Protein AF-A0A8J9YAM0-F1 (afdb_monomer_lite)

InterPro domains:
  IPR006612 THAP-type zinc finger [PF05485] (5-80)
  IPR006612 THAP-type zinc finger [PS50950] (1-81)
  IPR006612 THAP-type zinc finger [SM00980] (3-87)
  IPR048367 Transposable element P transposase-like, RNase H, C-terminal domain [PF21789] (121-153)

Foldseek 3Di:
DQADALQRDPPSVPPFDWAFADQCVVCVPSNVQQVVLLAPPQPVPDSVCSRVRHTHTLQQWDPVQADPVRDGDPPTDRHPPRPDFPALVVVVVVVVVVVVVLVCCCCCVPVVDPDDDCVVVDCVVVVVVVVQLQPPPPRVVDDDPVSSVVSVVVVVVCVQVDDPDVDDPDPDPVDDDPDHPCRVVDDDPPPPPPPPPDPPPDPCVVRRPDPPPVQPPLQVLQLVLQVVVVVCCVPPVPPPPVCLVVQFDPDPPDVSVVNVVSNDTVSHDPTTHGDPVSSVVSVVVVVVVVVVVVVVVVVVVVVVVVVPPPDDD

Sequence (313 aa):
MPHRCAFGCKNTNSGVVMHMFPNPKRFPEHFHAWVNLLGGKFERLSDHEIYLRKRICDIHFTDAHRNRYKRLNALAMPTLYLPETIAPSITNLIKTLEGIESLWKLLSRKYGIDAMLTKNFNQDPIENFFGNIRSYGVRNIAPNTVSFEGAFKALMINNYSEPHSSGANCEEDHNECLQSLDFFLKDKNIITLDIPDTNDTIHFNSEICFDQSNEINAGQTNYVCRWVLKRCLKFIIKGCQHCKQTLFENDISNDNNSYIYAKEYMNKKWLCYPNKEVESYFKEIQDMTTSFFFKCTQNRFEEKYCFVSGHAM

pLDDT: mean 75.83, std 16.49, range [33.53, 94.0]

Structure (mmCIF, N/CA/C/O backbone):
data_AF-A0A8J9YAM0-F1
#
_entry.id   AF-A0A8J9YAM0-F1
#
loop_
_atom_site.group_PDB
_atom_site.id
_atom_site.type_symbol
_atom_site.label_atom_id
_atom_site.label_alt_id
_atom_site.label_comp_id
_atom_site.label_asym_id
_atom_site.label_entity_id
_atom_site.label_seq_id
_atom_site.pdbx_PDB_ins_code
_atom_site.Cartn_x
_atom_site.Cartn_y
_atom_site.Cartn_z
_atom_site.occupancy
_atom_site.B_iso_or_equiv
_atom_site.auth_seq_id
_atom_site.auth_comp_id
_atom_site.auth_asym_id
_atom_site.auth_atom_id
_atom_site.pdbx_PDB_model_num
ATOM 1 N N . MET A 1 1 ? 31.096 -16.939 -22.035 1.00 50.12 1 MET A N 1
ATOM 2 C CA . MET A 1 1 ? 30.058 -17.622 -21.227 1.00 50.12 1 MET A CA 1
ATOM 3 C C . MET A 1 1 ? 28.741 -17.593 -21.990 1.00 50.12 1 MET A C 1
ATOM 5 O O . MET A 1 1 ? 28.469 -16.562 -22.598 1.00 50.12 1 MET A O 1
ATOM 9 N N . PRO A 1 2 ? 27.944 -18.674 -21.996 1.00 64.75 2 PRO A N 1
ATOM 10 C CA . PRO A 1 2 ? 26.630 -18.668 -22.634 1.00 64.75 2 PRO A CA 1
ATOM 11 C C . PRO A 1 2 ? 25.727 -17.614 -21.981 1.00 64.75 2 PRO A C 1
ATOM 13 O O . PRO A 1 2 ? 25.692 -17.477 -20.756 1.00 64.75 2 PRO A O 1
ATOM 16 N N . HIS A 1 3 ? 25.024 -16.835 -22.803 1.00 73.19 3 HIS A N 1
ATOM 17 C CA . HIS A 1 3 ? 24.075 -15.845 -22.304 1.00 73.19 3 HIS A CA 1
ATOM 18 C C . HIS A 1 3 ? 22.881 -16.553 -21.652 1.00 73.19 3 HIS A C 1
ATOM 20 O O . HIS A 1 3 ? 22.281 -17.440 -22.253 1.00 73.19 3 HIS A O 1
ATOM 26 N N . ARG A 1 4 ? 22.508 -16.136 -20.438 1.00 85.38 4 ARG A N 1
ATOM 27 C CA . ARG A 1 4 ? 21.276 -16.583 -19.770 1.00 85.38 4 ARG A CA 1
ATOM 28 C C . ARG A 1 4 ? 20.096 -15.711 -20.194 1.00 85.38 4 ARG A C 1
ATOM 30 O O . ARG A 1 4 ? 20.276 -14.524 -20.473 1.00 85.38 4 ARG A O 1
ATOM 37 N N . CYS A 1 5 ? 18.897 -16.293 -20.226 1.00 89.62 5 CYS A N 1
ATOM 38 C CA . CYS A 1 5 ? 17.683 -15.540 -20.534 1.00 89.62 5 CYS A CA 1
ATOM 39 C C . CYS A 1 5 ? 17.416 -14.514 -19.433 1.00 89.62 5 CYS A C 1
ATOM 41 O O . CYS A 1 5 ? 17.480 -14.834 -18.246 1.00 89.62 5 CYS A O 1
ATOM 43 N N . ALA A 1 6 ? 17.088 -13.289 -19.833 1.00 89.06 6 ALA A N 1
ATOM 44 C CA . ALA A 1 6 ? 16.789 -12.183 -18.939 1.00 89.06 6 ALA A CA 1
ATOM 45 C C . ALA A 1 6 ? 15.566 -12.460 -18.042 1.00 89.06 6 ALA A C 1
ATOM 47 O O . ALA A 1 6 ? 15.507 -11.942 -16.928 1.00 89.06 6 ALA A O 1
ATOM 48 N N . PHE A 1 7 ? 14.643 -13.330 -18.473 1.00 85.69 7 PHE A N 1
ATOM 49 C CA . PHE A 1 7 ? 13.521 -13.799 -17.654 1.00 85.69 7 PHE A CA 1
ATOM 50 C C . PHE A 1 7 ? 13.900 -14.878 -16.623 1.00 85.69 7 PHE A C 1
ATOM 52 O O . PHE A 1 7 ? 13.097 -15.172 -15.743 1.00 85.69 7 PHE A O 1
ATOM 59 N N . GLY A 1 8 ? 15.124 -15.421 -16.658 1.00 84.44 8 GLY A N 1
ATOM 60 C CA . GLY A 1 8 ? 15.613 -16.383 -15.662 1.00 84.44 8 GLY A CA 1
ATOM 61 C C . GLY A 1 8 ? 15.252 -17.847 -15.937 1.00 84.44 8 GLY A C 1
ATOM 62 O O . GLY A 1 8 ? 15.202 -18.648 -15.008 1.00 84.44 8 GLY A O 1
ATOM 63 N N . CYS A 1 9 ? 15.005 -18.222 -17.195 1.00 85.69 9 CYS A N 1
ATOM 64 C CA . CYS A 1 9 ? 14.677 -19.600 -17.572 1.00 85.69 9 CYS A CA 1
ATOM 65 C C . CYS A 1 9 ? 15.778 -20.592 -17.160 1.00 85.69 9 CYS A C 1
ATOM 67 O O . CYS A 1 9 ? 16.948 -20.409 -17.500 1.00 85.69 9 CYS A O 1
ATOM 69 N N . LYS A 1 10 ? 15.387 -21.680 -16.482 1.00 73.38 10 LYS A N 1
ATOM 70 C CA . LYS A 1 10 ? 16.305 -22.685 -15.913 1.00 73.38 10 LYS A CA 1
ATOM 71 C C . LYS A 1 10 ? 17.097 -23.486 -16.969 1.00 73.38 10 LYS A C 1
ATOM 73 O O . LYS A 1 10 ? 18.184 -23.961 -16.665 1.00 73.38 10 LYS A O 1
ATOM 78 N N . ASN A 1 11 ? 16.614 -23.566 -18.216 1.00 61.44 11 ASN A N 1
ATOM 79 C CA . ASN A 1 11 ? 17.128 -24.484 -19.250 1.00 61.44 11 ASN A CA 1
ATOM 80 C C . ASN A 1 11 ? 17.858 -23.819 -20.439 1.00 61.44 11 ASN A C 1
ATOM 82 O O . ASN A 1 11 ? 17.889 -24.379 -21.534 1.00 61.44 11 ASN A O 1
ATOM 86 N N . THR A 1 12 ? 18.486 -22.649 -20.284 1.00 58.31 12 THR A N 1
ATOM 87 C CA . THR A 1 12 ? 19.131 -21.958 -21.430 1.00 58.31 12 THR A CA 1
ATOM 88 C C . THR A 1 12 ? 20.416 -22.604 -21.965 1.00 58.31 12 THR A C 1
ATOM 90 O O . THR A 1 12 ? 20.973 -22.109 -22.937 1.00 58.31 12 THR A O 1
ATOM 93 N N . ASN A 1 13 ? 20.882 -23.716 -21.389 1.00 55.47 13 ASN A N 1
ATOM 94 C CA . ASN A 1 13 ? 22.025 -24.474 -21.920 1.00 55.47 13 ASN A CA 1
ATOM 95 C C . ASN A 1 13 ? 21.653 -25.408 -23.095 1.00 55.47 13 ASN A C 1
ATOM 97 O O . ASN A 1 13 ? 22.517 -26.098 -23.623 1.00 55.47 13 ASN A O 1
ATOM 101 N N . SER A 1 14 ? 20.385 -25.434 -23.518 1.00 58.47 14 SER A N 1
ATOM 102 C CA . SER A 1 14 ? 19.840 -26.400 -24.483 1.00 58.47 14 SER A CA 1
ATOM 103 C C . SER A 1 14 ? 19.706 -25.852 -25.915 1.00 58.47 14 SER A C 1
ATOM 105 O O . SER A 1 14 ? 18.627 -25.886 -26.483 1.00 58.47 14 SER A O 1
ATOM 107 N N . GLY A 1 15 ? 20.756 -25.289 -26.526 1.00 72.75 15 GLY A N 1
ATOM 108 C CA . GLY A 1 15 ? 20.739 -24.921 -27.963 1.00 72.75 15 GLY A CA 1
ATOM 109 C C . GLY A 1 15 ? 19.638 -23.937 -28.421 1.00 72.75 15 GLY A C 1
ATOM 110 O O . GLY A 1 15 ? 19.460 -23.723 -29.621 1.00 72.75 15 GLY A O 1
ATOM 111 N N . VAL A 1 16 ? 18.891 -23.338 -27.487 1.00 83.94 16 VAL A N 1
ATOM 112 C CA . VAL A 1 16 ? 17.801 -22.399 -27.763 1.00 83.94 16 VAL A CA 1
ATOM 113 C C . VAL A 1 16 ? 18.391 -21.088 -28.274 1.00 83.94 16 VAL A C 1
ATOM 115 O O . VAL A 1 16 ? 19.344 -20.558 -27.701 1.00 83.94 16 VAL A O 1
ATOM 118 N N . VAL A 1 17 ? 17.814 -20.549 -29.351 1.00 89.38 17 VAL A N 1
ATOM 119 C CA . VAL A 1 17 ? 18.249 -19.273 -29.929 1.00 89.38 17 VAL A CA 1
ATOM 120 C C . VAL A 1 17 ? 18.030 -18.149 -28.914 1.00 89.38 17 VAL A C 1
ATOM 122 O O . VAL A 1 17 ? 16.981 -18.053 -28.276 1.00 89.38 17 VAL A O 1
ATOM 125 N N . MET A 1 18 ? 19.045 -17.301 -28.762 1.00 91.25 18 MET A N 1
ATOM 126 C CA . MET A 1 18 ? 19.046 -16.178 -27.830 1.00 91.25 18 MET A CA 1
ATOM 127 C C . MET A 1 18 ? 18.993 -14.867 -28.606 1.00 91.25 18 MET A C 1
ATOM 129 O O . MET A 1 18 ? 19.912 -14.546 -29.359 1.00 91.25 18 MET A O 1
ATOM 133 N N . HIS A 1 19 ? 17.943 -14.087 -28.381 1.00 92.88 19 HIS A N 1
ATOM 134 C CA . HIS A 1 19 ? 17.709 -12.820 -29.061 1.00 92.88 19 HIS A CA 1
ATOM 135 C C . HIS A 1 19 ? 18.295 -11.650 -28.290 1.00 92.88 19 HIS A C 1
ATOM 137 O O . HIS A 1 19 ? 18.205 -11.576 -27.061 1.00 92.88 19 HIS A O 1
ATOM 143 N N . MET A 1 20 ? 18.912 -10.733 -29.029 1.00 93.25 20 MET A N 1
ATOM 144 C CA . MET A 1 20 ? 19.356 -9.444 -28.512 1.00 93.25 20 MET A CA 1
ATOM 145 C C . MET A 1 20 ? 18.159 -8.511 -28.341 1.00 93.25 20 MET A C 1
ATOM 147 O O . MET A 1 20 ? 17.170 -8.621 -29.062 1.00 93.25 20 MET A O 1
ATOM 151 N N . PHE A 1 21 ? 18.266 -7.588 -27.391 1.00 93.88 21 PHE A N 1
ATOM 152 C CA . PHE A 1 21 ? 17.292 -6.514 -27.250 1.00 93.88 21 PHE A CA 1
ATOM 153 C C . PHE A 1 21 ? 17.298 -5.613 -28.496 1.00 93.88 21 PHE A C 1
ATOM 155 O O . PHE A 1 21 ? 18.342 -5.490 -29.148 1.00 93.88 21 PHE A O 1
ATOM 162 N N . PRO A 1 22 ? 16.173 -4.950 -28.820 1.00 93.81 22 PRO A N 1
ATOM 163 C CA . PRO A 1 22 ? 16.148 -3.908 -29.839 1.00 93.81 22 PRO A CA 1
ATOM 164 C C . PRO A 1 22 ? 17.217 -2.848 -29.558 1.00 93.81 22 PRO A C 1
ATOM 166 O O . PRO A 1 22 ? 17.532 -2.561 -28.407 1.00 93.81 22 PRO A O 1
ATOM 169 N N . ASN A 1 23 ? 17.801 -2.261 -30.600 1.00 92.56 23 ASN A N 1
ATOM 170 C CA . ASN A 1 23 ? 18.819 -1.235 -30.397 1.00 92.56 23 ASN A CA 1
ATOM 171 C C . ASN A 1 23 ? 18.189 0.009 -29.734 1.00 92.56 23 ASN A C 1
ATOM 173 O O . ASN A 1 23 ? 17.300 0.603 -30.348 1.00 92.56 23 ASN A O 1
ATOM 177 N N . PRO A 1 24 ? 18.660 0.449 -28.552 1.00 92.56 24 PRO A N 1
ATOM 178 C CA . PRO A 1 24 ? 18.011 1.520 -27.793 1.00 92.56 24 PRO A CA 1
ATOM 179 C C . PRO A 1 24 ? 18.076 2.886 -28.487 1.00 92.56 24 PRO A C 1
ATO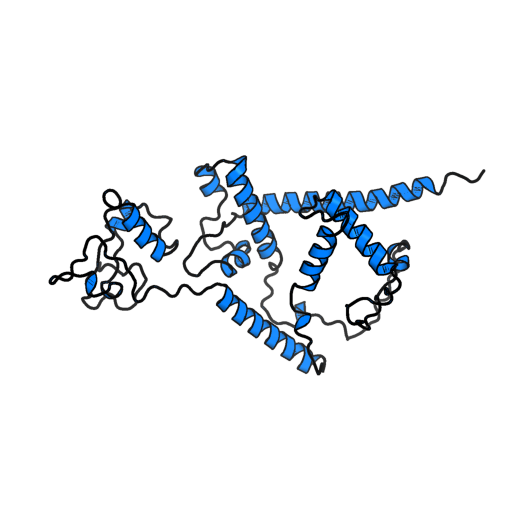M 181 O O . PRO A 1 24 ? 17.197 3.712 -28.282 1.00 92.56 24 PRO A O 1
ATOM 184 N N . LYS A 1 25 ? 19.069 3.128 -29.358 1.00 93.25 25 LYS A N 1
ATOM 185 C CA . LYS A 1 25 ? 19.168 4.380 -30.131 1.00 93.25 25 LYS A CA 1
ATOM 186 C C . LYS A 1 25 ? 18.242 4.398 -31.346 1.00 93.25 25 LYS A C 1
ATOM 188 O O . LYS A 1 25 ? 17.800 5.463 -31.757 1.00 93.25 25 LYS A O 1
ATOM 193 N N . ARG A 1 26 ? 17.984 3.232 -31.950 1.00 91.75 26 ARG A N 1
ATOM 194 C CA . ARG A 1 26 ? 17.195 3.112 -33.190 1.00 91.75 26 ARG A CA 1
ATOM 195 C C . ARG A 1 26 ? 15.719 2.807 -32.931 1.00 91.75 26 ARG A C 1
ATOM 197 O O . ARG A 1 26 ? 14.873 3.251 -33.695 1.00 91.75 26 ARG A O 1
ATOM 204 N N . PHE A 1 27 ? 15.425 2.046 -31.880 1.00 91.19 27 PHE A N 1
ATOM 205 C CA . PHE A 1 27 ? 14.081 1.602 -31.507 1.00 91.19 27 PHE A CA 1
ATOM 206 C C . PHE A 1 27 ? 13.856 1.781 -29.994 1.00 91.19 27 PHE A C 1
ATOM 208 O O . PHE A 1 27 ? 13.667 0.787 -29.284 1.00 91.19 27 PHE A O 1
ATOM 215 N N . PRO A 1 28 ? 13.907 3.024 -29.478 1.00 90.38 28 PRO A N 1
ATOM 216 C CA . PRO A 1 28 ? 13.848 3.289 -28.042 1.00 90.38 28 PRO A CA 1
ATOM 217 C C . PRO A 1 28 ? 12.554 2.767 -27.417 1.00 90.38 28 PRO A C 1
ATOM 219 O O . PRO A 1 28 ? 12.606 2.083 -26.402 1.00 90.38 28 PRO A O 1
ATOM 222 N N . GLU A 1 29 ? 11.397 3.010 -28.030 1.00 88.69 29 GLU A N 1
ATOM 223 C CA . GLU A 1 29 ? 10.103 2.586 -27.477 1.00 88.69 29 GLU A CA 1
ATOM 224 C C . GLU A 1 29 ? 10.007 1.063 -27.331 1.00 88.69 29 GLU A C 1
ATOM 226 O O . GLU A 1 29 ? 9.653 0.546 -26.273 1.00 88.69 29 GLU A O 1
ATOM 231 N N . HIS A 1 30 ? 10.407 0.331 -28.372 1.00 90.06 30 HIS A N 1
ATOM 232 C CA . HIS A 1 30 ? 10.368 -1.129 -28.385 1.00 90.06 30 HIS A CA 1
ATOM 233 C C . HIS A 1 30 ? 11.384 -1.738 -27.408 1.00 90.06 30 HIS A C 1
ATOM 235 O O . HIS A 1 30 ? 11.089 -2.714 -26.718 1.00 90.06 30 HIS A O 1
ATOM 241 N N . PHE A 1 31 ? 12.566 -1.124 -27.291 1.00 92.62 31 PHE A N 1
ATOM 242 C CA . PHE A 1 31 ? 13.552 -1.483 -26.276 1.00 92.62 31 PHE A CA 1
ATOM 243 C C . PHE A 1 31 ? 12.979 -1.327 -24.859 1.00 92.62 31 PHE A C 1
ATOM 245 O O . PHE A 1 31 ? 13.011 -2.280 -24.078 1.00 92.62 31 PHE A O 1
ATOM 252 N N . HIS A 1 32 ? 12.391 -0.170 -24.544 1.00 88.19 32 HIS A N 1
ATOM 253 C CA . HIS A 1 32 ? 11.789 0.080 -23.233 1.00 88.19 32 HIS A CA 1
ATOM 254 C C . HIS A 1 32 ? 10.607 -0.854 -22.960 1.00 88.19 32 HIS A C 1
ATOM 256 O O . HIS A 1 32 ? 10.462 -1.334 -21.838 1.00 88.19 32 HIS A O 1
ATOM 262 N N . ALA A 1 33 ? 9.804 -1.191 -23.973 1.00 86.44 33 ALA A N 1
ATOM 263 C CA . ALA A 1 33 ? 8.732 -2.173 -23.836 1.00 86.44 33 ALA A CA 1
ATOM 264 C C . ALA A 1 33 ? 9.270 -3.548 -23.400 1.00 86.44 33 ALA A C 1
ATOM 266 O O . ALA A 1 33 ? 8.747 -4.139 -22.455 1.00 86.44 33 ALA A O 1
ATOM 267 N N . TRP A 1 34 ? 10.361 -4.027 -24.008 1.00 90.81 34 TRP A N 1
ATOM 268 C CA . TRP A 1 34 ? 11.018 -5.274 -23.593 1.00 90.81 34 TRP A CA 1
ATOM 269 C C . TRP A 1 34 ? 11.590 -5.189 -22.174 1.00 90.81 34 TRP A C 1
ATOM 271 O O . TRP A 1 34 ? 11.451 -6.131 -21.393 1.00 90.81 34 TRP A O 1
ATOM 281 N N . VAL A 1 35 ? 12.221 -4.068 -21.816 1.00 87.94 35 VAL A N 1
ATOM 282 C CA . VAL A 1 35 ? 12.764 -3.848 -20.464 1.00 87.94 35 VAL A CA 1
ATOM 283 C C . VAL A 1 35 ? 11.646 -3.825 -19.416 1.00 87.94 35 VAL A C 1
ATOM 285 O O . VAL A 1 35 ? 11.780 -4.439 -18.356 1.00 87.94 35 VAL A O 1
ATOM 288 N N . ASN A 1 36 ? 10.506 -3.210 -19.726 1.00 83.31 36 ASN A N 1
ATOM 289 C CA . ASN A 1 36 ? 9.351 -3.132 -18.830 1.00 83.31 36 ASN A CA 1
ATOM 290 C C . ASN A 1 36 ? 8.761 -4.511 -18.500 1.00 83.31 36 ASN A C 1
ATOM 292 O O . ASN A 1 36 ? 8.285 -4.718 -17.377 1.00 83.31 36 ASN A O 1
ATOM 296 N N . LEU A 1 37 ? 8.833 -5.476 -19.425 1.00 83.00 37 LEU A N 1
ATOM 297 C CA . LEU A 1 37 ? 8.421 -6.864 -19.172 1.00 83.00 37 LEU A CA 1
ATOM 298 C C . LEU A 1 37 ? 9.288 -7.545 -18.103 1.00 83.00 37 LEU A C 1
ATOM 300 O O . LEU A 1 37 ? 8.804 -8.410 -17.379 1.00 83.00 37 LEU A O 1
ATOM 304 N N . LEU A 1 38 ? 10.549 -7.135 -17.966 1.00 78.25 38 LEU A N 1
ATOM 305 C CA . LEU A 1 38 ? 11.500 -7.699 -16.999 1.00 78.25 38 LEU A CA 1
ATOM 306 C C . LEU A 1 38 ? 11.376 -7.070 -15.613 1.00 78.25 38 LEU A C 1
ATOM 308 O O . LEU A 1 38 ? 11.859 -7.653 -14.646 1.00 78.25 38 LEU A O 1
ATOM 312 N N . GLY A 1 39 ? 10.734 -5.902 -15.547 1.00 68.69 39 GLY A N 1
ATOM 313 C CA . GLY A 1 39 ? 10.172 -5.331 -14.337 1.00 68.69 39 GLY A CA 1
ATOM 314 C C . GLY A 1 39 ? 1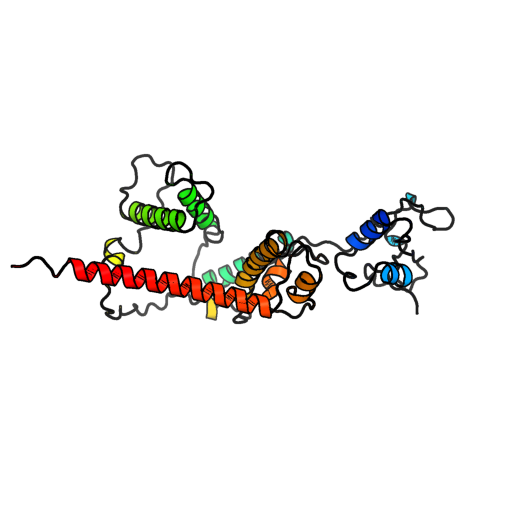1.195 -5.007 -13.240 1.00 68.69 39 GLY A C 1
ATOM 315 O O . GLY A 1 39 ? 11.460 -5.773 -12.318 1.00 68.69 39 GLY A O 1
ATOM 316 N N . GLY A 1 40 ? 11.820 -3.837 -13.364 1.00 66.62 40 GLY A N 1
ATOM 317 C CA . GLY A 1 40 ? 12.768 -3.299 -12.380 1.00 66.62 40 GLY A CA 1
ATOM 318 C C . GLY A 1 40 ? 14.117 -4.034 -12.274 1.00 66.62 40 GLY A C 1
ATOM 319 O O . GLY A 1 40 ? 15.078 -3.468 -11.758 1.00 66.62 40 GLY A O 1
ATOM 320 N N . LYS A 1 41 ? 14.250 -5.262 -12.808 1.00 68.75 41 LYS A N 1
ATOM 321 C CA . LYS A 1 41 ? 15.459 -6.112 -12.695 1.00 68.75 41 LYS A CA 1
ATOM 322 C C . LYS A 1 41 ? 16.759 -5.477 -13.201 1.00 68.75 41 LYS A C 1
ATOM 324 O O . LYS A 1 41 ? 17.835 -5.931 -12.817 1.00 68.75 41 LYS A O 1
ATOM 329 N N . PHE A 1 42 ? 16.682 -4.471 -14.072 1.00 76.44 42 PHE A N 1
ATOM 330 C CA . PHE A 1 42 ? 17.849 -3.857 -14.713 1.00 76.44 42 PHE A CA 1
ATOM 331 C C . PHE A 1 42 ? 17.922 -2.334 -14.556 1.00 76.44 42 PHE A C 1
ATOM 333 O O . PHE A 1 42 ? 18.669 -1.708 -15.291 1.00 76.44 42 PHE A O 1
ATOM 340 N N . GLU A 1 43 ? 17.221 -1.738 -13.587 1.00 67.50 43 GLU A N 1
ATOM 341 C CA . GLU A 1 43 ? 17.230 -0.275 -13.356 1.00 67.50 43 GLU A CA 1
ATOM 342 C C . GLU A 1 43 ? 18.622 0.322 -13.114 1.00 67.50 43 GLU A C 1
ATOM 344 O O . GLU A 1 43 ? 18.850 1.492 -13.398 1.00 67.50 43 GLU A O 1
ATOM 349 N N . ARG A 1 44 ? 19.558 -0.477 -12.588 1.00 73.06 44 ARG A N 1
ATOM 350 C CA . ARG A 1 44 ? 20.940 -0.047 -12.329 1.00 73.06 44 ARG A CA 1
ATOM 351 C C . ARG A 1 44 ? 21.848 -0.120 -13.560 1.00 73.06 44 ARG A C 1
ATOM 353 O O . ARG A 1 44 ? 23.003 0.277 -13.473 1.00 73.06 44 ARG A O 1
ATOM 360 N N . LEU A 1 45 ? 21.369 -0.686 -14.669 1.00 82.06 45 LEU A N 1
ATOM 361 C CA . LEU A 1 45 ? 22.127 -0.810 -15.910 1.00 82.06 45 LEU A CA 1
ATOM 362 C C . LEU A 1 45 ? 21.673 0.265 -16.891 1.00 82.06 45 LEU A C 1
ATOM 364 O O . LEU A 1 45 ? 20.479 0.500 -17.055 1.00 82.06 45 LEU A O 1
ATOM 368 N N . SER A 1 46 ? 22.624 0.863 -17.597 1.00 89.19 46 SER A N 1
ATOM 369 C CA . SER A 1 46 ? 22.310 1.735 -18.727 1.00 89.19 46 SER A CA 1
ATOM 370 C C . SER A 1 46 ? 21.675 0.946 -19.879 1.00 89.19 46 SER A C 1
ATOM 372 O O . SER A 1 46 ? 21.955 -0.243 -20.073 1.00 89.19 46 SER A O 1
ATOM 374 N N . ASP A 1 47 ? 20.885 1.623 -20.715 1.00 91.44 47 ASP A N 1
ATOM 375 C CA . ASP A 1 47 ? 20.275 1.033 -21.916 1.00 91.44 47 ASP A CA 1
ATOM 376 C C . ASP A 1 47 ? 21.302 0.304 -22.793 1.00 91.44 47 ASP A C 1
ATOM 378 O O . ASP A 1 47 ? 21.054 -0.782 -23.325 1.00 91.44 47 ASP A O 1
ATOM 382 N N . HIS A 1 48 ? 22.498 0.886 -22.901 1.00 91.25 48 HIS A N 1
ATOM 383 C CA . HIS A 1 48 ? 23.605 0.322 -23.658 1.00 91.25 48 HIS A CA 1
ATOM 384 C C . HIS A 1 48 ? 24.124 -0.988 -23.043 1.00 91.25 48 HIS A C 1
ATOM 386 O O . HIS A 1 48 ? 24.393 -1.954 -23.761 1.00 91.25 48 HIS A O 1
ATOM 392 N N . GLU A 1 49 ? 24.238 -1.064 -21.717 1.00 90.25 49 GLU A N 1
ATOM 393 C CA . GLU A 1 49 ? 24.649 -2.289 -21.026 1.00 90.25 49 GLU A CA 1
ATOM 394 C C . GLU A 1 49 ? 23.607 -3.399 -21.142 1.00 90.25 49 GLU A C 1
ATOM 396 O O . GLU A 1 49 ? 23.969 -4.564 -21.342 1.00 90.25 49 GLU A O 1
ATOM 401 N N . ILE A 1 50 ? 22.321 -3.051 -21.052 1.00 90.25 50 ILE A N 1
ATOM 402 C CA . ILE A 1 50 ? 21.219 -3.998 -21.242 1.00 90.25 50 ILE A CA 1
ATOM 403 C C . ILE A 1 50 ? 21.276 -4.568 -22.662 1.00 90.25 50 ILE A C 1
ATOM 405 O O . ILE A 1 50 ? 21.325 -5.790 -22.825 1.00 90.25 50 ILE A O 1
ATOM 409 N N . TYR A 1 51 ? 21.360 -3.699 -23.673 1.00 93.12 51 TYR A N 1
ATOM 410 C CA . TYR A 1 51 ? 21.466 -4.087 -25.080 1.00 93.12 51 TYR A CA 1
ATOM 411 C C . TYR A 1 51 ? 22.643 -5.041 -25.341 1.00 93.12 51 TYR A C 1
ATOM 413 O O . TYR A 1 51 ? 22.476 -6.108 -25.941 1.00 93.12 51 TYR A O 1
ATOM 421 N N . LEU A 1 52 ? 23.834 -4.716 -24.827 1.00 90.12 52 LEU A N 1
ATOM 422 C CA . LEU A 1 52 ? 25.027 -5.528 -25.063 1.00 90.12 52 LEU A CA 1
ATOM 423 C C . LEU A 1 52 ? 25.001 -6.870 -24.330 1.00 90.12 52 LEU A C 1
ATOM 425 O O . LEU A 1 52 ? 25.382 -7.892 -24.913 1.00 90.12 52 LEU A O 1
ATOM 429 N N . ARG A 1 53 ? 24.565 -6.892 -23.066 1.00 88.94 53 ARG A N 1
ATOM 430 C CA . ARG A 1 53 ? 24.815 -8.028 -22.160 1.00 88.94 53 ARG A CA 1
ATOM 431 C C . ARG A 1 53 ? 23.613 -8.952 -21.983 1.00 88.94 53 ARG A C 1
ATOM 433 O O . ARG A 1 53 ? 23.810 -10.128 -21.666 1.00 88.94 53 ARG A O 1
ATOM 440 N N . LYS A 1 54 ? 22.383 -8.458 -22.156 1.00 91.50 54 LYS A N 1
ATOM 441 C CA . LYS A 1 54 ? 21.153 -9.215 -21.874 1.00 91.50 54 LYS A CA 1
ATOM 442 C C . LYS A 1 54 ? 20.577 -9.842 -23.139 1.00 91.50 54 LYS A C 1
ATOM 444 O O . LYS A 1 54 ? 20.717 -9.314 -24.241 1.00 91.50 54 LYS A O 1
ATOM 449 N N . ARG A 1 55 ? 19.951 -11.007 -22.983 1.00 92.56 55 ARG A N 1
ATOM 450 C CA . ARG A 1 55 ? 19.326 -11.770 -24.070 1.00 92.56 55 ARG A CA 1
ATOM 451 C C . ARG A 1 55 ? 18.008 -12.376 -23.604 1.00 92.56 55 ARG A C 1
ATOM 453 O O . ARG A 1 55 ? 17.879 -12.683 -22.422 1.00 92.56 55 ARG A O 1
ATOM 460 N N . ILE A 1 56 ? 17.070 -12.597 -24.516 1.00 91.94 56 ILE A N 1
ATOM 461 C CA . ILE A 1 56 ? 15.811 -13.317 -24.260 1.00 91.94 56 ILE A CA 1
ATOM 462 C C . ILE A 1 56 ? 15.803 -14.585 -25.117 1.00 91.94 56 ILE A C 1
ATOM 464 O O . ILE A 1 56 ? 16.149 -14.522 -26.294 1.00 91.94 56 ILE A O 1
ATOM 468 N N . CYS A 1 57 ? 15.460 -15.740 -24.545 1.00 91.94 57 CYS A N 1
ATOM 469 C CA . CYS A 1 57 ? 15.371 -16.976 -25.323 1.00 91.94 57 CYS A CA 1
ATOM 470 C C . CYS A 1 57 ? 14.131 -17.001 -26.229 1.00 91.94 57 CYS A C 1
ATOM 472 O O . CYS A 1 57 ? 13.097 -16.408 -25.926 1.00 91.94 57 CYS A O 1
ATOM 474 N N . ASP A 1 58 ? 14.247 -17.727 -27.338 1.00 91.00 58 ASP A N 1
ATOM 475 C CA . ASP A 1 58 ? 13.239 -17.809 -28.402 1.00 91.00 58 ASP A CA 1
ATOM 476 C C . ASP A 1 58 ? 11.848 -18.265 -27.936 1.00 91.00 58 ASP A C 1
ATOM 478 O O . ASP A 1 58 ? 10.843 -17.861 -28.511 1.00 91.00 58 ASP A O 1
ATOM 482 N N . ILE A 1 59 ? 11.777 -19.051 -26.857 1.00 90.62 59 ILE A N 1
ATOM 483 C CA . ILE A 1 59 ? 10.518 -19.598 -26.325 1.00 90.62 59 ILE A CA 1
ATOM 484 C C . ILE A 1 59 ? 9.499 -18.515 -25.949 1.00 90.62 59 ILE A C 1
ATOM 486 O O . ILE A 1 59 ? 8.311 -18.803 -25.881 1.00 90.62 59 ILE A O 1
ATOM 490 N N . HIS A 1 60 ? 9.948 -17.281 -25.700 1.00 92.00 60 HIS A N 1
ATOM 491 C CA . HIS A 1 60 ? 9.066 -16.181 -25.316 1.00 92.00 60 HIS A CA 1
ATOM 492 C C . HIS A 1 60 ? 8.357 -15.516 -26.503 1.00 92.00 60 HIS A C 1
ATOM 494 O O . HIS A 1 60 ? 7.545 -14.614 -26.295 1.00 92.00 60 HIS A O 1
ATOM 500 N N . PHE A 1 61 ? 8.637 -15.933 -27.740 1.00 93.44 61 PHE A N 1
ATOM 501 C CA . PHE A 1 61 ? 8.082 -15.339 -28.953 1.00 93.44 61 PHE A CA 1
ATOM 502 C C . PHE A 1 61 ? 7.185 -16.327 -29.699 1.00 93.44 61 PHE A C 1
ATOM 504 O O . PHE A 1 61 ? 7.486 -17.514 -29.821 1.00 93.44 61 PHE A O 1
ATOM 511 N N . THR A 1 62 ? 6.091 -15.825 -30.265 1.00 91.25 62 THR A N 1
ATOM 512 C CA . THR A 1 62 ? 5.218 -16.613 -31.141 1.00 91.25 62 THR A CA 1
ATOM 513 C C . THR A 1 62 ? 5.930 -16.967 -32.453 1.00 91.25 62 THR A C 1
ATOM 515 O O . THR A 1 62 ? 6.942 -16.361 -32.821 1.00 91.25 62 THR A O 1
ATOM 518 N N . ASP A 1 63 ? 5.426 -17.962 -33.183 1.00 90.25 63 ASP A N 1
ATOM 519 C CA . ASP A 1 63 ? 5.974 -18.311 -34.504 1.00 90.25 63 ASP A CA 1
ATOM 520 C C . ASP A 1 63 ? 5.807 -17.166 -35.514 1.00 90.25 63 ASP A C 1
ATOM 522 O O . ASP A 1 63 ? 6.697 -16.929 -36.326 1.00 90.25 63 ASP A O 1
ATOM 526 N N . ALA A 1 64 ? 4.735 -16.373 -35.396 1.00 91.69 64 ALA A N 1
ATOM 527 C CA . ALA A 1 64 ? 4.487 -15.203 -36.244 1.00 91.69 64 ALA A CA 1
ATOM 528 C C . ALA A 1 64 ? 5.566 -14.109 -36.117 1.00 91.69 64 ALA A C 1
ATOM 530 O O . ALA A 1 64 ? 5.784 -13.323 -37.040 1.00 91.69 64 ALA A O 1
ATOM 531 N N . HIS A 1 65 ? 6.272 -14.051 -34.983 1.00 92.06 65 HIS A N 1
ATOM 532 C CA . HIS A 1 65 ? 7.370 -13.106 -34.776 1.00 92.06 65 HIS A CA 1
ATOM 533 C C . HIS A 1 65 ? 8.664 -13.510 -35.490 1.00 92.06 65 HIS A C 1
ATOM 535 O O . HIS A 1 65 ? 9.597 -12.706 -35.560 1.00 92.06 65 HIS A O 1
ATOM 541 N N . ARG A 1 66 ? 8.743 -14.737 -36.014 1.00 90.06 66 ARG A N 1
ATOM 542 C CA . ARG A 1 66 ? 9.967 -15.333 -36.547 1.00 90.06 66 ARG A CA 1
ATOM 543 C C . ARG A 1 66 ? 9.907 -15.473 -38.059 1.00 90.06 66 ARG A C 1
ATOM 545 O O . ARG A 1 66 ? 8.874 -15.761 -38.651 1.00 90.06 66 ARG A O 1
ATOM 552 N N . ASN A 1 67 ? 11.062 -15.316 -38.691 1.00 88.31 67 ASN A N 1
ATOM 553 C CA . ASN A 1 67 ? 11.251 -15.744 -40.071 1.00 88.31 67 ASN A CA 1
ATOM 554 C C . ASN A 1 67 ? 11.777 -17.189 -40.144 1.00 88.31 67 ASN A C 1
ATOM 556 O O . ASN A 1 67 ? 12.131 -17.796 -39.131 1.00 88.31 67 ASN A O 1
ATOM 560 N N . ARG A 1 68 ? 11.920 -17.718 -41.368 1.00 88.12 68 ARG A N 1
ATOM 561 C CA . ARG A 1 68 ? 12.434 -19.078 -41.634 1.00 88.12 68 ARG A CA 1
ATOM 562 C C . ARG A 1 68 ? 13.809 -19.392 -41.020 1.00 88.12 68 ARG A C 1
ATOM 564 O O . ARG A 1 68 ? 14.167 -20.553 -40.886 1.00 88.12 68 ARG A O 1
ATOM 571 N N . TYR A 1 69 ? 14.581 -18.368 -40.658 1.00 88.06 69 TYR A N 1
ATOM 572 C CA . TYR A 1 69 ? 15.906 -18.485 -40.045 1.00 88.06 69 TYR A CA 1
ATOM 573 C C . TYR A 1 69 ? 15.890 -18.244 -38.533 1.00 88.06 69 TYR A C 1
ATOM 575 O O . TYR A 1 69 ? 16.940 -17.979 -37.947 1.00 88.06 69 TYR A O 1
ATOM 583 N N . LYS A 1 70 ? 14.709 -18.283 -37.902 1.00 85.06 70 LYS A N 1
ATOM 584 C CA . LYS A 1 70 ? 14.508 -17.988 -36.477 1.00 85.06 70 LYS A CA 1
ATOM 585 C C . LYS A 1 70 ? 15.003 -16.594 -36.072 1.00 85.06 70 LYS A C 1
ATOM 587 O O . LYS A 1 70 ? 15.346 -16.388 -34.917 1.00 85.06 70 LYS A O 1
ATOM 592 N N . ARG A 1 71 ? 15.064 -15.626 -36.995 1.00 90.94 71 ARG A N 1
ATOM 593 C CA . ARG A 1 71 ? 15.305 -14.215 -36.650 1.00 90.94 71 ARG A CA 1
ATOM 594 C C . ARG A 1 71 ? 13.974 -13.529 -36.386 1.00 90.94 71 ARG A C 1
ATOM 596 O O . ARG A 1 71 ? 13.007 -13.772 -37.109 1.00 90.94 71 ARG A O 1
ATOM 603 N N . LEU A 1 72 ? 13.957 -12.659 -35.385 1.00 94.00 72 LEU A N 1
ATOM 604 C CA . LEU A 1 72 ? 12.784 -11.867 -35.043 1.00 94.00 72 LEU A CA 1
ATOM 605 C C . LEU A 1 72 ? 12.539 -10.751 -36.063 1.00 94.00 72 LEU A C 1
ATOM 607 O O . LEU A 1 72 ? 13.484 -10.136 -36.566 1.00 94.00 72 LEU A O 1
ATOM 611 N N . ASN A 1 73 ? 11.268 -10.492 -36.361 1.00 90.31 73 ASN A N 1
ATOM 612 C CA . ASN A 1 73 ? 10.853 -9.315 -37.116 1.00 90.31 73 ASN A CA 1
ATOM 613 C C . ASN A 1 73 ? 10.898 -8.044 -36.236 1.00 90.31 73 ASN A C 1
ATOM 615 O O . ASN A 1 73 ? 11.081 -8.113 -35.021 1.00 90.31 73 ASN A O 1
ATOM 619 N N . ALA A 1 74 ? 10.744 -6.869 -36.851 1.00 86.00 74 ALA A N 1
ATOM 620 C CA . ALA A 1 74 ? 10.885 -5.585 -36.157 1.00 86.00 74 ALA A CA 1
ATOM 621 C C . ALA A 1 74 ? 9.782 -5.292 -35.118 1.00 86.00 74 ALA A C 1
ATOM 623 O O . ALA A 1 74 ? 9.986 -4.435 -34.264 1.00 86.00 74 ALA A O 1
ATOM 624 N N . LEU A 1 75 ? 8.647 -5.997 -35.184 1.00 87.19 75 LEU A N 1
ATOM 625 C CA . LEU A 1 75 ? 7.494 -5.850 -34.286 1.00 87.19 75 LEU A CA 1
ATOM 626 C C . LEU A 1 75 ? 7.438 -6.955 -33.218 1.00 87.19 75 LEU A C 1
ATOM 628 O O . LEU A 1 75 ? 6.461 -7.067 -32.482 1.00 87.19 75 LEU A O 1
ATOM 632 N N . ALA A 1 76 ? 8.453 -7.819 -33.166 1.00 92.06 76 ALA A N 1
ATOM 633 C CA . ALA A 1 76 ? 8.449 -8.982 -32.300 1.00 92.06 76 ALA A CA 1
ATOM 634 C C . ALA A 1 76 ? 8.468 -8.586 -30.820 1.00 92.06 76 ALA A C 1
ATOM 636 O O . ALA A 1 76 ? 9.430 -7.988 -30.337 1.00 92.06 76 ALA A O 1
ATOM 637 N N . MET A 1 77 ? 7.452 -9.023 -30.079 1.00 90.56 77 MET A N 1
ATOM 638 C CA . MET A 1 77 ? 7.356 -8.821 -28.634 1.00 90.56 77 MET A CA 1
ATOM 639 C C . MET A 1 77 ? 7.404 -10.156 -27.872 1.00 90.56 77 MET A C 1
ATOM 641 O O . MET A 1 77 ? 6.722 -11.110 -28.274 1.00 90.56 77 MET A O 1
ATOM 645 N N . PRO A 1 78 ? 8.167 -10.248 -26.762 1.00 91.56 78 PRO A N 1
ATOM 646 C CA . PRO A 1 78 ? 8.084 -11.382 -25.857 1.00 91.56 78 PRO A CA 1
ATOM 647 C C . PRO A 1 78 ? 6.696 -11.390 -25.215 1.00 91.56 78 PRO A C 1
ATOM 649 O O . PRO A 1 78 ? 6.304 -10.432 -24.554 1.00 91.56 78 PRO A O 1
ATOM 652 N N . THR A 1 79 ? 5.941 -12.456 -25.438 1.00 88.56 79 THR A N 1
ATOM 653 C CA . THR A 1 79 ? 4.534 -12.583 -25.018 1.00 88.56 79 THR A CA 1
ATOM 654 C C . THR A 1 79 ? 4.233 -13.937 -24.384 1.00 88.56 79 THR A C 1
ATOM 656 O O . THR A 1 79 ? 3.255 -14.061 -23.655 1.00 88.56 79 THR A O 1
ATOM 659 N N . LEU A 1 80 ? 5.083 -14.942 -24.610 1.00 86.69 80 LEU A N 1
ATOM 660 C CA . LEU A 1 80 ? 4.901 -16.298 -24.097 1.00 86.69 80 LEU A CA 1
ATOM 661 C C . LEU A 1 80 ? 5.778 -16.549 -22.871 1.00 86.69 80 LEU A C 1
ATOM 663 O O . LEU A 1 80 ? 6.899 -16.044 -22.787 1.00 86.69 80 LEU A O 1
ATOM 667 N N . TYR A 1 81 ? 5.281 -17.364 -21.937 1.00 83.75 81 TYR A N 1
ATOM 668 C CA . TYR A 1 81 ? 6.016 -17.824 -20.748 1.00 83.75 81 TYR A CA 1
ATOM 669 C C . TYR A 1 81 ? 6.726 -16.694 -19.991 1.00 83.75 81 TYR A C 1
ATOM 671 O O . TYR A 1 81 ? 7.860 -16.846 -19.529 1.00 83.75 81 TYR A O 1
ATOM 679 N N . LEU A 1 82 ? 6.091 -15.524 -19.935 1.00 81.94 82 LEU A N 1
ATOM 680 C CA . LEU A 1 82 ? 6.591 -14.411 -19.144 1.00 81.94 82 LEU A CA 1
ATOM 681 C C . LEU A 1 82 ? 6.575 -14.822 -17.662 1.00 81.94 82 LEU A C 1
ATOM 683 O O . LEU A 1 82 ? 5.721 -15.619 -17.272 1.00 81.94 82 LEU A O 1
ATOM 687 N N . PRO A 1 83 ? 7.507 -14.317 -16.833 1.00 71.81 83 PRO A N 1
ATOM 688 C CA . PRO A 1 83 ? 7.462 -14.570 -15.401 1.00 71.81 83 PRO A CA 1
ATOM 689 C C . PRO A 1 83 ? 6.090 -14.154 -14.885 1.00 71.81 83 PRO A C 1
ATOM 691 O O . PRO A 1 83 ? 5.666 -13.028 -15.153 1.00 71.81 83 PRO A O 1
ATOM 694 N N . GLU A 1 84 ? 5.406 -15.051 -14.179 1.00 65.12 84 GLU A N 1
ATOM 695 C CA . GLU A 1 84 ? 4.107 -14.741 -13.594 1.00 65.12 84 GLU A CA 1
ATOM 696 C C . GLU A 1 84 ? 4.231 -13.474 -12.746 1.00 65.12 84 GLU A C 1
ATOM 698 O O . GLU A 1 84 ? 4.993 -13.402 -11.776 1.00 65.12 84 GLU A O 1
ATOM 703 N N . THR A 1 85 ? 3.504 -12.433 -13.141 1.00 63.25 85 THR A N 1
ATOM 704 C CA . THR A 1 85 ? 3.296 -11.274 -12.285 1.00 63.25 85 THR A CA 1
ATOM 705 C C . THR A 1 85 ? 2.238 -11.674 -11.276 1.00 63.25 85 THR A C 1
ATOM 707 O O . THR A 1 85 ? 1.044 -11.542 -11.544 1.00 63.25 85 THR A O 1
ATOM 710 N N . ILE A 1 86 ? 2.663 -12.201 -10.130 1.00 65.19 86 ILE A N 1
ATOM 711 C CA . ILE A 1 86 ? 1.732 -12.465 -9.037 1.00 65.19 86 ILE A CA 1
ATOM 712 C C . ILE A 1 86 ? 1.255 -11.111 -8.517 1.00 65.19 86 ILE A C 1
ATOM 714 O O . ILE A 1 86 ? 2.051 -10.265 -8.090 1.00 65.19 86 ILE A O 1
ATOM 718 N N . ALA A 1 87 ? -0.053 -10.891 -8.627 1.00 77.44 87 ALA A N 1
ATOM 719 C CA . ALA A 1 87 ? -0.690 -9.699 -8.110 1.00 77.44 87 ALA A CA 1
ATOM 720 C C . ALA A 1 87 ? -0.609 -9.713 -6.574 1.00 77.44 87 ALA A C 1
ATOM 722 O O . ALA A 1 87 ? -0.919 -10.741 -5.965 1.00 77.44 87 ALA A O 1
ATOM 723 N N . PRO A 1 88 ? -0.271 -8.582 -5.928 1.00 78.50 88 PRO A N 1
ATOM 724 C CA . PRO A 1 88 ? -0.214 -8.501 -4.469 1.00 78.50 88 PRO A CA 1
ATOM 725 C C . PRO A 1 88 ? -1.523 -8.920 -3.801 1.00 78.50 88 PRO A C 1
ATOM 727 O O . PRO A 1 88 ? -1.507 -9.435 -2.690 1.00 78.50 88 PRO A O 1
ATOM 730 N N . SER A 1 89 ? -2.660 -8.723 -4.473 1.00 81.75 89 SER A N 1
ATOM 731 C CA . SER A 1 89 ? -3.977 -9.135 -3.987 1.00 81.75 89 SER A CA 1
ATOM 732 C C . SER A 1 89 ? -4.074 -10.638 -3.724 1.00 81.75 89 SER A C 1
ATOM 734 O O . SER A 1 89 ? -4.647 -11.020 -2.713 1.00 81.75 89 SER A O 1
ATOM 736 N N . ILE A 1 90 ? -3.482 -11.484 -4.573 1.00 82.06 90 ILE A N 1
ATOM 737 C CA . ILE A 1 90 ? -3.503 -12.945 -4.395 1.00 82.06 90 ILE A CA 1
ATOM 738 C C . ILE A 1 90 ? -2.647 -13.329 -3.189 1.00 82.06 90 ILE A C 1
ATOM 740 O O . ILE A 1 90 ? -3.108 -14.038 -2.299 1.00 82.06 90 ILE A O 1
ATOM 744 N N . THR A 1 91 ? -1.422 -12.803 -3.119 1.00 79.12 91 THR A N 1
ATOM 745 C CA . THR A 1 91 ? -0.515 -13.050 -1.990 1.00 79.12 91 THR A CA 1
ATOM 746 C C . THR A 1 91 ? -1.121 -12.585 -0.667 1.00 79.12 91 THR A C 1
ATOM 748 O O . THR A 1 91 ? -1.040 -13.290 0.334 1.00 79.12 91 THR A O 1
ATOM 751 N N . ASN A 1 92 ? -1.745 -11.407 -0.649 1.00 83.25 92 ASN A N 1
ATOM 752 C CA . ASN A 1 92 ? -2.356 -10.863 0.559 1.00 83.25 92 ASN A CA 1
ATOM 753 C C . ASN A 1 92 ? -3.646 -11.601 0.939 1.00 83.25 92 ASN A C 1
ATOM 755 O O . ASN A 1 92 ? -3.893 -11.761 2.126 1.00 83.25 92 ASN A O 1
ATOM 759 N N . LEU A 1 93 ? -4.413 -12.121 -0.026 1.00 87.75 93 LEU A N 1
ATOM 760 C CA . LEU A 1 93 ? -5.561 -12.984 0.261 1.00 87.75 93 LEU A CA 1
ATOM 761 C C . LEU A 1 93 ? -5.131 -14.274 0.968 1.00 87.75 93 LEU A C 1
ATOM 763 O O . LEU A 1 93 ? -5.740 -14.640 1.967 1.00 87.75 93 LEU A O 1
ATOM 767 N N . ILE A 1 94 ? -4.064 -14.926 0.493 1.00 84.19 94 ILE A N 1
ATOM 768 C CA . ILE A 1 94 ? -3.503 -16.119 1.150 1.00 84.19 94 ILE A CA 1
ATOM 769 C C . ILE A 1 94 ? -3.120 -15.786 2.597 1.00 84.19 94 ILE A C 1
ATOM 771 O O . ILE A 1 94 ? -3.581 -16.459 3.513 1.00 84.19 94 ILE A O 1
ATOM 775 N N . LYS A 1 95 ? -2.392 -14.682 2.816 1.00 84.12 95 LYS A N 1
ATOM 776 C CA . LYS A 1 95 ? -2.029 -14.219 4.168 1.00 84.12 95 LYS A CA 1
ATOM 777 C C . LYS A 1 95 ? -3.245 -13.938 5.052 1.00 84.12 95 LYS A C 1
ATOM 779 O O . LYS A 1 95 ? -3.226 -14.255 6.237 1.00 84.12 95 LYS A O 1
ATOM 784 N N . THR A 1 96 ? -4.302 -13.337 4.503 1.00 89.12 96 THR A N 1
ATOM 785 C CA . THR A 1 96 ? -5.553 -13.111 5.238 1.00 89.12 96 THR A CA 1
ATOM 786 C C . THR A 1 96 ? -6.193 -14.434 5.651 1.00 89.12 96 THR A C 1
ATOM 788 O O . THR A 1 96 ? -6.603 -14.561 6.800 1.00 89.12 96 THR A O 1
ATOM 791 N N . LEU A 1 97 ? -6.244 -15.428 4.759 1.00 89.94 97 LEU A N 1
ATOM 792 C CA . LEU A 1 97 ? -6.792 -16.752 5.069 1.00 89.94 97 LEU A CA 1
ATOM 793 C C . LEU A 1 97 ? -5.971 -17.467 6.152 1.00 89.94 97 LEU A C 1
ATOM 795 O O . LEU A 1 97 ? -6.550 -17.965 7.114 1.00 89.94 97 LEU A O 1
ATOM 799 N N . GLU A 1 98 ? -4.641 -17.446 6.046 1.00 87.88 98 GLU A N 1
ATOM 800 C CA . GLU A 1 98 ? -3.724 -18.014 7.049 1.00 87.88 98 GLU A CA 1
ATOM 801 C C . GLU A 1 98 ? -3.872 -17.328 8.418 1.00 87.88 98 GLU A C 1
ATOM 803 O O . GLU A 1 98 ? -3.890 -17.988 9.463 1.00 87.88 98 GLU A O 1
ATOM 808 N N . GLY A 1 99 ? -4.019 -15.999 8.427 1.00 87.19 99 GLY A N 1
ATOM 809 C CA . GLY A 1 99 ? -4.237 -15.215 9.643 1.00 87.19 99 GLY A CA 1
ATOM 810 C C . GLY A 1 99 ? -5.578 -15.525 10.309 1.00 87.19 99 GLY A C 1
ATOM 811 O O . GLY A 1 99 ? -5.622 -15.768 11.514 1.00 87.19 99 GLY A O 1
ATOM 812 N N . ILE A 1 100 ? -6.660 -15.582 9.527 1.00 91.25 100 ILE A N 1
ATOM 813 C CA . ILE A 1 100 ? -8.003 -15.937 10.011 1.00 91.25 100 ILE A CA 1
ATOM 814 C C . ILE A 1 100 ? -8.035 -17.378 10.537 1.00 91.25 100 ILE A C 1
ATOM 816 O O . ILE A 1 100 ? -8.617 -17.626 11.592 1.00 91.25 100 ILE A O 1
ATOM 820 N N . GLU A 1 101 ? -7.377 -18.325 9.863 1.00 90.12 101 GLU A N 1
ATOM 821 C CA . GLU A 1 101 ? -7.262 -19.710 10.332 1.00 90.12 101 GLU A CA 1
ATOM 822 C C . GLU A 1 101 ? -6.508 -19.793 11.669 1.00 90.12 101 GLU A C 1
ATOM 824 O O . GLU A 1 101 ? -6.938 -20.491 12.592 1.00 90.12 101 GLU A O 1
ATOM 829 N N . SER A 1 102 ? -5.392 -19.070 11.786 1.00 88.38 102 SER A N 1
ATOM 830 C CA . SER A 1 102 ? -4.578 -19.032 13.006 1.00 88.38 102 SER A CA 1
ATOM 831 C C . SER A 1 102 ? -5.355 -18.435 14.177 1.00 88.38 102 SER A C 1
ATOM 833 O O . SER A 1 102 ? -5.366 -19.002 15.271 1.00 88.38 102 SER A O 1
ATOM 835 N N . LEU A 1 103 ? -6.071 -17.337 13.928 1.00 88.94 103 LEU A N 1
ATOM 836 C CA . LEU A 1 103 ? -6.936 -16.704 14.913 1.00 88.94 103 LEU A CA 1
ATOM 837 C C . LEU A 1 103 ? -8.069 -17.638 15.346 1.00 88.94 103 LEU A C 1
ATOM 839 O O . LEU A 1 103 ? -8.296 -17.813 16.540 1.00 88.94 103 LEU A O 1
ATOM 843 N N . TRP A 1 104 ? -8.744 -18.290 14.399 1.00 91.44 104 TRP A N 1
ATOM 844 C CA . TRP A 1 104 ? -9.821 -19.226 14.711 1.00 91.44 104 TRP A CA 1
ATOM 845 C C . TRP A 1 104 ? -9.340 -20.390 15.580 1.00 91.44 104 TRP A C 1
ATOM 847 O O . TRP A 1 104 ? -10.001 -20.751 16.554 1.00 91.44 104 TRP A O 1
ATOM 857 N N . LYS A 1 105 ? -8.164 -20.957 15.282 1.00 89.12 105 LYS A N 1
ATOM 858 C CA . LYS A 1 105 ? -7.558 -22.012 16.110 1.00 89.12 105 LYS A CA 1
ATOM 859 C C . LYS A 1 105 ? -7.297 -21.537 17.538 1.00 89.12 105 LYS A C 1
ATOM 861 O O . LYS A 1 105 ? -7.524 -22.314 18.459 1.00 89.12 105 LYS A O 1
ATOM 866 N N . LEU A 1 106 ? -6.845 -20.297 17.726 1.00 87.06 106 LEU A N 1
ATOM 867 C CA . LEU A 1 106 ? -6.636 -19.717 19.054 1.00 87.06 106 LEU A CA 1
ATOM 868 C C . LEU A 1 106 ? -7.969 -19.538 19.795 1.00 87.06 106 LEU A C 1
ATOM 870 O O . LEU A 1 106 ? -8.135 -20.068 20.892 1.00 87.06 106 LEU A O 1
ATOM 874 N N . LEU A 1 107 ? -8.924 -18.841 19.176 1.00 87.31 107 LEU A N 1
ATOM 875 C CA . LEU A 1 107 ? -10.223 -18.525 19.778 1.00 87.31 107 LEU A CA 1
ATOM 876 C C . LEU A 1 107 ? -11.008 -19.794 20.143 1.00 87.31 107 LEU A C 1
ATOM 878 O O . LEU A 1 107 ? -11.515 -19.904 21.256 1.00 87.31 107 LEU A O 1
ATOM 882 N N . SER A 1 108 ? -11.046 -20.784 19.251 1.00 90.50 108 SER A N 1
ATOM 883 C CA . SER A 1 108 ? -11.763 -22.042 19.498 1.00 90.50 108 SER A CA 1
ATOM 884 C C . SER A 1 108 ? -11.072 -22.927 20.538 1.00 90.50 108 SER A C 1
ATOM 886 O O . SER A 1 108 ? -11.717 -23.406 21.464 1.00 90.50 108 SER A O 1
ATOM 888 N N . ARG A 1 109 ? -9.755 -23.158 20.421 1.00 88.88 109 ARG A N 1
ATOM 889 C CA . ARG A 1 109 ? -9.057 -24.144 21.267 1.00 88.88 109 ARG A CA 1
ATOM 890 C C . ARG A 1 109 ? -8.721 -23.620 22.652 1.00 88.88 109 ARG A C 1
ATOM 892 O O . ARG A 1 109 ? -8.727 -24.400 23.597 1.00 88.88 109 ARG A O 1
ATOM 899 N N . LYS A 1 110 ? -8.355 -22.341 22.756 1.00 82.62 110 LYS A N 1
ATOM 900 C CA . LYS A 1 110 ? -7.920 -21.748 24.022 1.00 82.62 110 LYS A CA 1
ATOM 901 C C . LYS A 1 110 ? -9.074 -21.095 24.770 1.00 82.62 110 LYS A C 1
ATOM 903 O O . LYS A 1 110 ? -9.185 -21.284 25.974 1.00 82.62 110 LYS A O 1
ATOM 908 N N . TYR A 1 111 ? -9.907 -20.344 24.057 1.00 84.62 111 TYR A N 1
ATOM 909 C CA . TYR A 1 111 ? -10.969 -19.538 24.660 1.00 84.62 111 TYR A CA 1
ATOM 910 C C . TYR A 1 111 ? -12.357 -20.178 24.554 1.00 84.62 111 TYR A C 1
ATOM 912 O O . TYR A 1 111 ? -13.313 -19.626 25.083 1.00 84.62 111 TYR A O 1
ATOM 920 N N . GLY A 1 112 ? -12.482 -21.335 23.891 1.00 86.69 112 GLY A N 1
ATOM 921 C CA . GLY A 1 112 ? -13.754 -22.054 23.781 1.00 86.69 112 GLY A CA 1
ATOM 922 C C . GLY A 1 112 ? -14.835 -21.285 23.018 1.00 86.69 112 GLY A C 1
ATOM 923 O O . GLY A 1 112 ? -16.013 -21.476 23.287 1.00 86.69 112 GLY A O 1
ATOM 924 N N . ILE A 1 113 ? -14.452 -20.384 22.105 1.00 89.81 113 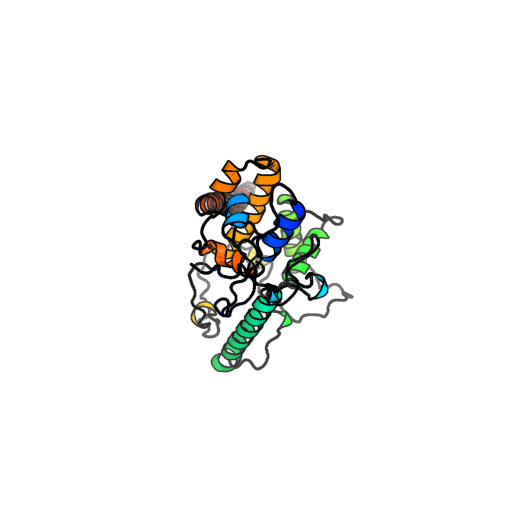ILE A N 1
ATOM 925 C CA . ILE A 1 113 ? -15.403 -19.571 21.338 1.00 89.81 113 ILE A CA 1
ATOM 926 C C . ILE A 1 113 ? -16.006 -20.403 20.200 1.00 89.81 113 ILE A C 1
ATOM 928 O O . ILE A 1 113 ? -15.281 -20.895 19.332 1.00 89.81 113 ILE A O 1
ATOM 932 N N . ASP A 1 114 ? -17.337 -20.489 20.164 1.00 90.94 114 ASP A N 1
ATOM 933 C CA . ASP A 1 114 ? -18.084 -21.309 19.196 1.00 90.94 114 ASP A CA 1
ATOM 934 C C . ASP A 1 114 ? -18.315 -20.634 17.836 1.00 90.94 114 ASP A C 1
ATOM 936 O O . ASP A 1 114 ? -18.598 -21.305 16.841 1.00 90.94 114 ASP A O 1
ATOM 940 N N . ALA A 1 115 ? -18.191 -19.306 17.760 1.00 89.94 115 ALA A N 1
ATOM 941 C CA . ALA A 1 115 ? -18.421 -18.553 16.531 1.00 89.94 115 ALA A CA 1
ATOM 942 C C . ALA A 1 115 ? -17.530 -17.309 16.425 1.00 89.94 115 ALA A C 1
ATOM 944 O O . ALA A 1 115 ? -17.287 -16.607 17.402 1.00 89.94 115 ALA A O 1
ATOM 945 N N . MET A 1 116 ? -17.087 -16.999 15.204 1.00 87.25 116 MET A N 1
ATOM 946 C CA . MET A 1 116 ? -16.288 -15.812 14.894 1.00 87.25 116 MET A CA 1
ATOM 947 C C . MET A 1 116 ? -16.983 -14.969 13.822 1.00 87.25 116 MET A C 1
ATOM 949 O O . MET A 1 116 ? -17.159 -15.405 12.684 1.00 87.25 116 MET A O 1
ATOM 953 N N . LEU A 1 117 ? -17.351 -13.735 14.175 1.00 89.19 117 LEU A N 1
ATOM 954 C CA . LEU A 1 117 ? -17.971 -12.784 13.252 1.00 89.19 117 LEU A CA 1
ATOM 955 C C . LEU A 1 117 ? -16.909 -12.150 12.345 1.00 89.19 117 LEU A C 1
ATOM 957 O O . LEU A 1 117 ? -16.299 -11.138 12.688 1.00 89.19 117 LEU A O 1
ATOM 961 N N . THR A 1 118 ? -16.706 -12.725 11.159 1.00 89.25 118 THR A N 1
ATOM 962 C CA . THR A 1 118 ? -15.682 -12.271 10.198 1.00 89.25 118 THR A CA 1
ATOM 963 C C . THR A 1 118 ? -15.876 -10.827 9.722 1.00 89.25 118 THR A C 1
ATOM 965 O O . 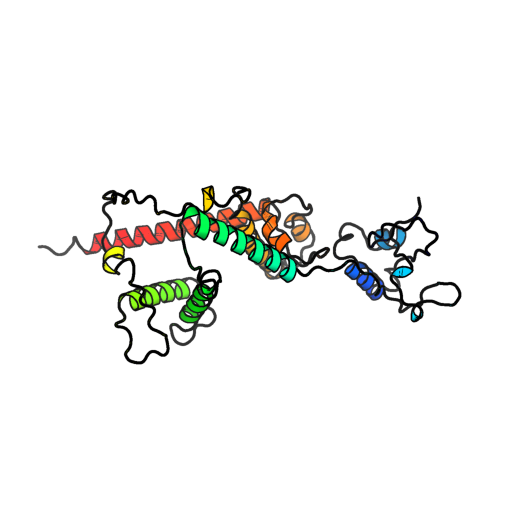THR A 1 118 ? -14.898 -10.179 9.355 1.00 89.25 118 THR A O 1
ATOM 968 N N . LYS A 1 119 ? -17.102 -10.285 9.809 1.00 86.00 119 LYS A N 1
ATOM 969 C CA . LYS A 1 119 ? -17.411 -8.872 9.512 1.00 86.00 119 LYS A CA 1
ATOM 970 C C . LYS A 1 119 ? -16.624 -7.876 10.376 1.00 86.00 119 LYS A C 1
ATOM 972 O O . LYS A 1 119 ? -16.423 -6.745 9.962 1.00 86.00 119 LYS A O 1
ATOM 977 N N . ASN A 1 120 ? -16.158 -8.299 11.552 1.00 85.69 120 ASN A N 1
ATOM 978 C CA . ASN A 1 120 ? -15.385 -7.447 12.457 1.00 85.69 120 ASN A CA 1
ATOM 979 C C . ASN A 1 120 ? -13.889 -7.388 12.083 1.00 85.69 120 ASN A C 1
ATOM 981 O O . ASN A 1 120 ? -13.146 -6.607 12.667 1.00 85.69 120 ASN A O 1
ATOM 985 N N . PHE A 1 121 ? -13.437 -8.195 11.114 1.00 87.69 121 PHE A N 1
ATOM 986 C CA . PHE A 1 121 ? -12.039 -8.277 10.668 1.00 87.69 121 PHE A CA 1
ATOM 987 C C . PHE A 1 121 ? -11.824 -7.564 9.332 1.00 87.69 121 PHE A C 1
ATOM 989 O O . PHE A 1 121 ? -11.118 -8.051 8.446 1.00 87.69 121 PHE A O 1
ATOM 996 N N . ASN A 1 122 ? -12.458 -6.408 9.169 1.00 87.62 122 ASN A N 1
ATOM 997 C CA . ASN A 1 122 ? -12.283 -5.549 8.011 1.00 87.62 122 ASN A CA 1
ATOM 998 C C . ASN A 1 122 ? -12.185 -4.076 8.440 1.00 87.62 122 ASN A C 1
ATOM 1000 O O . ASN A 1 122 ? -12.307 -3.740 9.617 1.00 87.62 122 ASN A O 1
ATOM 1004 N N . GLN A 1 123 ? -11.911 -3.199 7.476 1.00 89.12 123 GLN A N 1
ATOM 1005 C CA . GLN A 1 123 ? -11.783 -1.760 7.714 1.00 89.12 123 GLN A CA 1
ATOM 1006 C C . GLN A 1 123 ? -13.079 -0.984 7.412 1.00 89.12 123 GLN A C 1
ATOM 1008 O O . GLN A 1 123 ? -13.069 0.246 7.431 1.00 89.12 123 GLN A O 1
ATOM 1013 N N . ASP A 1 124 ? -14.203 -1.660 7.165 1.00 86.62 124 ASP A N 1
ATOM 1014 C CA . ASP A 1 124 ? -15.465 -0.993 6.822 1.00 86.62 124 ASP A CA 1
ATOM 1015 C C . ASP A 1 124 ? -15.940 -0.051 7.942 1.00 86.62 124 ASP A C 1
ATOM 1017 O O . ASP A 1 124 ? -16.314 1.081 7.629 1.00 86.62 124 ASP A O 1
ATOM 1021 N N . PRO A 1 125 ? -15.867 -0.410 9.245 1.00 84.00 125 PRO A N 1
ATOM 1022 C CA . PRO A 1 125 ? -16.259 0.507 10.314 1.00 84.00 125 PRO A CA 1
ATOM 1023 C C . PRO A 1 125 ? -15.477 1.827 10.296 1.00 84.00 125 PRO A C 1
ATOM 1025 O O . PRO A 1 125 ? -16.063 2.897 10.475 1.00 84.00 125 PRO A O 1
ATOM 1028 N N . ILE A 1 126 ? -14.166 1.781 10.027 1.00 85.38 126 ILE A N 1
ATOM 1029 C CA . ILE A 1 126 ? -13.334 2.991 9.971 1.00 85.38 126 ILE A CA 1
ATOM 1030 C C . ILE A 1 126 ? -13.572 3.790 8.679 1.00 85.38 126 ILE A C 1
ATOM 1032 O O . ILE A 1 126 ? -13.583 5.022 8.707 1.00 85.38 126 ILE A O 1
ATOM 1036 N N . GLU A 1 127 ? -13.837 3.128 7.550 1.00 86.75 127 GLU A N 1
ATOM 1037 C CA . GLU A 1 127 ? -14.218 3.808 6.306 1.00 86.75 127 GLU A CA 1
ATOM 1038 C C . GLU A 1 127 ? -15.579 4.507 6.419 1.00 86.75 127 GLU A C 1
ATOM 1040 O O . GLU A 1 127 ? -15.716 5.662 5.994 1.00 86.75 127 GLU A O 1
ATOM 1045 N N . ASN A 1 128 ? -16.550 3.848 7.056 1.00 85.81 128 ASN A N 1
ATOM 1046 C CA . ASN A 1 128 ? -17.864 4.404 7.374 1.00 85.81 128 ASN A CA 1
ATOM 1047 C C . ASN A 1 128 ? -17.737 5.597 8.323 1.00 85.81 128 ASN A C 1
ATOM 1049 O O . ASN A 1 128 ? -18.326 6.651 8.073 1.00 85.81 128 ASN A O 1
ATOM 1053 N N . PHE A 1 129 ? -16.884 5.491 9.347 1.00 86.06 129 PHE A N 1
ATOM 1054 C CA . PHE A 1 129 ? -16.559 6.609 10.227 1.00 86.06 129 PHE A CA 1
ATOM 1055 C C . PHE A 1 129 ? -16.011 7.815 9.447 1.00 86.06 129 PHE A C 1
ATOM 1057 O O . PHE A 1 129 ? -16.490 8.940 9.610 1.00 86.06 129 PHE A O 1
ATOM 1064 N N . PHE A 1 130 ? -15.069 7.602 8.523 1.00 88.31 130 PHE A N 1
ATOM 1065 C CA . PHE A 1 130 ? -14.598 8.684 7.655 1.00 88.31 130 PHE A CA 1
ATOM 1066 C C . PHE A 1 130 ? -15.695 9.225 6.723 1.00 88.31 130 PHE A C 1
ATOM 1068 O O . PHE A 1 130 ? -15.670 10.406 6.370 1.00 88.31 130 PHE A O 1
ATOM 1075 N N . GLY A 1 131 ? -16.663 8.397 6.327 1.00 86.88 131 GLY A N 1
ATOM 1076 C CA . GLY A 1 131 ? -17.874 8.821 5.619 1.00 86.88 131 GLY A CA 1
ATOM 1077 C C . GLY A 1 131 ? -18.727 9.791 6.438 1.00 86.88 131 GLY A C 1
ATOM 1078 O O . GLY A 1 131 ? -19.136 10.834 5.917 1.00 86.88 131 GLY A O 1
ATOM 1079 N N . ASN A 1 132 ? -18.911 9.506 7.727 1.00 86.75 132 ASN A N 1
ATOM 1080 C CA . ASN A 1 132 ? -19.624 10.384 8.657 1.00 86.75 132 ASN A CA 1
ATOM 1081 C C . ASN A 1 132 ? -18.891 11.716 8.836 1.00 86.75 132 ASN A C 1
ATOM 1083 O O . ASN A 1 132 ? -19.505 12.775 8.710 1.00 86.75 132 ASN A O 1
ATOM 1087 N N . ILE A 1 133 ? -17.565 11.681 9.008 1.00 89.44 133 ILE A N 1
ATOM 1088 C CA . ILE A 1 133 ? -16.731 12.891 9.084 1.00 89.44 133 ILE A CA 1
ATOM 1089 C C . ILE A 1 133 ? -16.900 13.762 7.835 1.00 89.44 133 ILE A C 1
ATOM 1091 O O . ILE A 1 133 ? -17.106 14.968 7.948 1.00 89.44 133 ILE A O 1
ATOM 1095 N N . ARG A 1 134 ? -16.848 13.163 6.637 1.00 90.00 134 ARG A N 1
ATOM 1096 C CA . ARG A 1 134 ? -17.029 13.899 5.374 1.00 90.00 134 ARG A CA 1
ATOM 1097 C C . ARG A 1 134 ? -18.445 14.430 5.187 1.00 90.00 134 ARG A C 1
ATOM 1099 O O . ARG A 1 134 ? -18.628 15.396 4.456 1.00 90.00 134 ARG A O 1
ATOM 1106 N N . SER A 1 135 ? -19.444 13.799 5.795 1.00 86.25 135 SER A N 1
ATOM 1107 C CA . SER A 1 135 ? -20.849 14.213 5.698 1.00 86.25 135 SER A CA 1
ATOM 1108 C C . SER A 1 135 ? -21.199 15.326 6.688 1.00 86.25 135 SER A C 1
ATOM 1110 O O . SER A 1 135 ? -22.133 16.093 6.439 1.00 86.25 135 SER A O 1
ATOM 1112 N N . TYR A 1 136 ? -20.422 15.453 7.765 1.00 83.25 136 TYR A N 1
ATOM 1113 C CA . TYR A 1 136 ? -20.596 16.469 8.793 1.00 83.25 136 TYR A CA 1
ATOM 1114 C C . TYR A 1 136 ? -20.429 17.888 8.219 1.00 83.25 136 TYR A C 1
ATOM 1116 O O . TYR A 1 136 ? -19.472 18.176 7.499 1.00 83.25 136 TYR A O 1
ATOM 1124 N N . GLY A 1 137 ? -21.369 18.789 8.527 1.00 70.38 137 GLY A N 1
ATOM 1125 C CA . GLY A 1 137 ? -21.303 20.194 8.106 1.00 70.38 137 GLY A CA 1
ATOM 1126 C C . GLY A 1 137 ? -21.454 20.421 6.595 1.00 70.38 137 GLY A C 1
ATOM 1127 O O . GLY A 1 137 ? -20.613 21.075 5.987 1.00 70.38 137 GLY A O 1
ATOM 1128 N N . VAL A 1 138 ? -22.538 19.916 5.991 1.00 75.44 138 VAL A N 1
ATOM 1129 C CA . VAL A 1 138 ? -22.881 20.126 4.563 1.00 75.44 138 VAL A CA 1
ATOM 1130 C C . VAL A 1 138 ? -21.867 19.483 3.599 1.00 75.44 138 VAL A C 1
ATOM 1132 O O . VAL A 1 138 ? -21.482 20.062 2.587 1.00 75.44 138 VAL A O 1
ATOM 1135 N N . ARG A 1 139 ? -21.463 18.237 3.881 1.00 76.62 139 ARG A N 1
ATOM 1136 C CA . ARG A 1 139 ? -20.613 17.413 2.997 1.00 76.62 139 ARG A CA 1
ATOM 1137 C C . ARG A 1 139 ? -19.231 18.012 2.698 1.00 76.62 139 ARG A C 1
ATOM 1139 O O . ARG A 1 139 ? -18.852 18.196 1.538 1.00 76.62 139 ARG A O 1
ATOM 1146 N N . ASN A 1 140 ? -18.436 18.255 3.736 1.00 82.56 140 ASN A N 1
ATOM 1147 C CA . ASN A 1 140 ? -17.015 18.549 3.575 1.00 82.56 140 ASN A CA 1
ATOM 1148 C C . ASN A 1 140 ? -16.236 17.305 3.092 1.00 82.56 140 ASN A C 1
ATOM 1150 O O . ASN A 1 140 ? -15.678 16.547 3.881 1.00 82.56 140 ASN A O 1
ATOM 1154 N N . ILE A 1 141 ? -16.179 17.096 1.773 1.00 87.44 141 ILE A N 1
ATOM 1155 C CA . ILE A 1 141 ? -15.570 15.907 1.147 1.00 87.44 141 ILE A CA 1
ATOM 1156 C C . ILE A 1 141 ? -14.062 15.743 1.410 1.00 87.44 141 ILE A C 1
ATOM 1158 O O . ILE A 1 141 ? -13.530 14.647 1.229 1.00 87.44 141 ILE A O 1
ATOM 1162 N N . ALA A 1 142 ? -13.372 16.809 1.820 1.00 87.44 142 ALA A N 1
ATOM 1163 C CA . ALA A 1 142 ? -11.932 16.824 2.059 1.00 87.44 142 ALA A CA 1
ATOM 1164 C C . ALA A 1 142 ? -11.596 17.751 3.244 1.00 87.44 142 ALA A C 1
ATOM 1166 O O . ALA A 1 142 ? -11.063 18.846 3.039 1.00 87.44 142 ALA A O 1
ATOM 1167 N N . PRO A 1 143 ? -11.919 17.343 4.486 1.00 86.88 143 PRO A N 1
ATOM 1168 C CA . PRO A 1 143 ? -11.693 18.178 5.655 1.00 86.88 143 PRO A CA 1
ATOM 1169 C C . PRO A 1 143 ? -10.196 18.407 5.881 1.00 86.88 143 PRO A C 1
ATOM 1171 O O . PRO A 1 143 ? -9.381 17.494 5.740 1.00 86.88 143 PRO A O 1
ATOM 1174 N N . ASN A 1 144 ? -9.834 19.633 6.266 1.00 87.06 144 ASN A N 1
ATOM 1175 C CA . ASN A 1 144 ? -8.514 19.895 6.838 1.00 87.06 144 ASN A CA 1
ATOM 1176 C C . ASN A 1 144 ? -8.446 19.347 8.277 1.00 87.06 144 ASN A C 1
ATOM 1178 O O . ASN A 1 144 ? -9.451 18.898 8.828 1.00 87.06 144 ASN A O 1
ATOM 1182 N N . THR A 1 145 ? -7.270 19.394 8.900 1.00 85.88 145 THR A N 1
ATOM 1183 C CA . THR A 1 145 ? -7.047 18.843 10.248 1.00 85.88 145 THR A CA 1
ATOM 1184 C C . THR A 1 145 ? -7.971 19.444 11.309 1.00 85.88 145 THR A C 1
ATOM 1186 O O . THR A 1 145 ? -8.532 18.700 12.107 1.00 85.88 145 THR A O 1
ATOM 1189 N N . VAL A 1 146 ? -8.199 20.760 11.283 1.00 85.38 146 VAL A N 1
ATOM 1190 C CA . VAL A 1 146 ? -9.077 21.459 12.239 1.00 85.38 146 VAL A CA 1
ATOM 1191 C C . VAL A 1 146 ? -10.538 21.050 12.041 1.00 85.38 146 VAL A C 1
ATOM 1193 O O . VAL A 1 146 ? -11.244 20.755 13.003 1.00 85.38 146 VAL A O 1
ATOM 1196 N N . SER A 1 147 ? -10.998 20.988 10.789 1.00 86.62 147 SER A N 1
ATOM 1197 C CA . SER A 1 147 ? -12.352 20.535 10.461 1.00 86.62 147 SER A CA 1
ATOM 1198 C C . SER A 1 147 ? -12.563 19.061 10.804 1.00 86.62 147 SER A C 1
ATOM 1200 O O . SER A 1 147 ? -13.633 18.705 11.290 1.00 86.62 147 SER A O 1
ATOM 1202 N N . PHE A 1 148 ? -11.552 18.215 10.587 1.00 89.38 148 PHE A N 1
ATOM 1203 C CA . PHE A 1 148 ? -11.582 16.804 10.966 1.00 89.38 148 PHE A CA 1
ATOM 1204 C C . PHE A 1 148 ? -11.708 16.651 12.484 1.00 89.38 148 PHE A C 1
ATOM 1206 O O . PHE A 1 148 ? -12.586 15.932 12.947 1.00 89.38 148 PHE A O 1
ATOM 1213 N N . GLU A 1 149 ? -10.880 17.359 13.257 1.00 86.12 149 GLU A N 1
ATOM 1214 C CA . GLU A 1 149 ? -10.923 17.340 14.723 1.00 86.12 149 GLU A CA 1
ATOM 1215 C C . GLU A 1 149 ? -12.287 17.807 15.255 1.00 86.12 149 GLU A C 1
ATOM 1217 O O . GLU A 1 149 ? -12.861 17.175 16.143 1.00 86.12 149 GLU A O 1
ATOM 1222 N N . GLY A 1 150 ? -12.830 18.890 14.692 1.00 86.00 150 GLY A N 1
ATOM 1223 C CA . GLY A 1 150 ? -14.150 19.402 15.057 1.00 86.00 150 GLY A CA 1
ATOM 1224 C C . GLY A 1 150 ? -15.271 18.402 14.765 1.00 86.00 150 GLY A C 1
ATOM 1225 O O . GLY A 1 150 ? -16.092 18.132 15.641 1.00 86.00 150 GLY A O 1
ATOM 1226 N N . ALA A 1 151 ? -15.276 17.810 13.567 1.00 88.38 151 ALA A N 1
ATOM 1227 C CA . ALA A 1 151 ? -16.253 16.792 13.181 1.00 88.38 151 ALA A CA 1
ATOM 1228 C C . ALA A 1 151 ? -16.127 15.522 14.038 1.00 88.38 151 ALA A C 1
ATOM 1230 O O . ALA A 1 151 ? -17.138 14.989 14.483 1.00 88.38 151 ALA A O 1
ATOM 1231 N N . PHE A 1 152 ? -14.901 15.074 14.328 1.00 88.00 152 PHE A N 1
ATOM 1232 C CA . PHE A 1 152 ? -14.630 13.937 15.210 1.00 88.00 152 PHE A CA 1
ATOM 1233 C C . PHE A 1 152 ? -15.247 14.154 16.592 1.00 88.00 152 PHE A C 1
ATOM 1235 O O . PHE A 1 152 ? -16.011 13.318 17.069 1.00 88.00 152 PHE A O 1
ATOM 1242 N N . LYS A 1 153 ? -14.954 15.300 17.219 1.00 83.81 153 LYS A N 1
ATOM 1243 C CA . LYS A 1 153 ? -15.465 15.636 18.555 1.00 83.81 153 LYS A CA 1
ATOM 1244 C C . LYS A 1 153 ? -16.986 15.709 18.577 1.00 83.81 153 LYS A C 1
ATOM 1246 O O . LYS A 1 153 ? -17.599 15.193 19.504 1.00 83.81 153 LYS A O 1
ATOM 1251 N N . ALA A 1 154 ? -17.583 16.323 17.560 1.00 84.62 154 ALA A N 1
ATOM 1252 C CA . ALA A 1 154 ? -19.029 16.439 17.473 1.00 84.62 154 ALA A CA 1
ATOM 1253 C C . ALA A 1 154 ? -19.716 15.080 17.284 1.00 84.62 154 ALA A C 1
ATOM 1255 O O . ALA A 1 154 ? -20.647 14.777 18.020 1.00 84.62 154 ALA A O 1
ATOM 1256 N N . LEU A 1 155 ? -19.226 14.236 16.368 1.00 82.94 155 LEU A N 1
ATOM 1257 C CA . LEU A 1 155 ? -19.755 12.880 16.175 1.00 82.94 155 LEU A CA 1
ATOM 1258 C C . LEU A 1 155 ? -19.612 12.030 17.438 1.00 82.94 155 LEU A C 1
ATOM 1260 O O . LEU A 1 155 ? -20.532 11.304 17.790 1.00 82.94 155 LEU A O 1
ATOM 1264 N N . MET A 1 156 ? -18.484 12.145 18.141 1.00 79.50 156 MET A N 1
ATOM 1265 C CA . MET A 1 156 ? -18.273 11.446 19.405 1.00 79.50 156 MET A CA 1
ATOM 1266 C C . MET A 1 156 ? -19.311 11.870 20.453 1.00 79.50 156 MET A C 1
ATOM 1268 O O . MET A 1 156 ? -19.954 11.013 21.047 1.00 79.50 156 MET A O 1
ATOM 1272 N N . ILE A 1 157 ? -19.516 13.177 20.654 1.00 78.00 157 ILE A N 1
ATOM 1273 C CA . ILE A 1 157 ? -20.516 13.691 21.606 1.00 78.00 157 ILE A CA 1
ATOM 1274 C C . ILE A 1 157 ? -21.929 13.260 21.200 1.00 78.00 157 ILE A C 1
ATOM 1276 O O . ILE A 1 157 ? -22.686 12.826 22.066 1.00 78.00 157 ILE A O 1
ATOM 1280 N N . ASN A 1 158 ? -22.267 13.338 19.910 1.00 75.00 158 ASN A N 1
ATOM 1281 C CA . ASN A 1 158 ? -23.570 12.920 19.396 1.00 75.00 158 ASN A CA 1
ATOM 1282 C C . ASN A 1 158 ? -23.811 11.433 19.653 1.00 75.00 158 ASN A C 1
ATOM 1284 O O . ASN A 1 158 ? -24.835 11.098 20.226 1.00 75.00 158 ASN A O 1
ATOM 1288 N N . ASN A 1 159 ? -22.846 10.558 19.365 1.00 73.31 159 ASN A N 1
ATOM 1289 C CA . ASN A 1 159 ? -22.985 9.123 19.628 1.00 73.31 159 ASN A CA 1
ATOM 1290 C C . ASN A 1 159 ? -23.227 8.803 21.115 1.00 73.31 159 ASN A C 1
ATOM 1292 O O . ASN A 1 159 ? -23.932 7.849 21.419 1.00 73.31 159 ASN A O 1
ATOM 1296 N N . TYR A 1 160 ? -22.673 9.588 22.048 1.00 68.00 160 TYR A N 1
ATOM 1297 C CA . TYR A 1 160 ? -22.942 9.419 23.483 1.00 68.00 160 TYR A CA 1
ATOM 1298 C C . TYR A 1 160 ? -24.217 10.121 23.977 1.00 68.00 160 TYR A C 1
ATOM 1300 O O . TYR A 1 160 ? -24.634 9.886 25.111 1.00 68.00 160 TYR A O 1
ATOM 1308 N N . SER A 1 161 ? -24.794 11.018 23.175 1.00 64.50 161 SER A N 1
ATOM 1309 C CA . SER A 1 161 ? -25.939 11.856 23.560 1.00 64.50 161 SER A CA 1
ATOM 1310 C C . SER A 1 161 ? -27.210 11.536 22.771 1.00 64.50 161 SER A C 1
ATOM 1312 O O . SER A 1 161 ? -28.270 12.058 23.108 1.00 64.50 161 SER A O 1
ATOM 1314 N N . GLU A 1 162 ? -27.122 10.727 21.714 1.00 59.03 162 GLU A N 1
ATOM 1315 C CA . GLU A 1 162 ? -28.249 10.385 20.854 1.00 59.03 162 GLU A CA 1
ATOM 1316 C C . GLU A 1 162 ? -29.173 9.379 21.556 1.00 59.03 162 GLU A C 1
ATOM 1318 O O . GLU A 1 162 ? -28.765 8.244 21.814 1.00 59.03 162 GLU A O 1
ATOM 1323 N N . PRO A 1 163 ? -30.445 9.731 21.829 1.00 53.09 163 PRO A N 1
ATOM 1324 C CA . PRO A 1 163 ? -31.469 8.706 21.938 1.00 53.09 163 PRO A CA 1
ATOM 1325 C C . PRO A 1 163 ? -31.576 8.041 20.562 1.00 53.09 163 PRO A C 1
ATOM 1327 O O . PRO A 1 163 ? -31.657 8.750 19.556 1.00 53.09 163 PRO A O 1
ATOM 1330 N N . HIS A 1 164 ? -31.556 6.707 20.499 1.00 55.00 164 HIS A N 1
ATOM 1331 C CA . HIS A 1 164 ? -31.745 5.975 19.244 1.00 55.00 164 HIS A CA 1
ATOM 1332 C C . HIS A 1 164 ? -32.919 6.584 18.468 1.00 55.00 164 HIS A C 1
ATOM 1334 O O . HIS A 1 164 ? -34.041 6.660 18.977 1.00 55.00 164 HIS A O 1
ATOM 1340 N N . SER A 1 165 ? -32.654 7.112 17.269 1.00 52.41 165 SER A N 1
ATOM 1341 C CA . SER A 1 165 ? -33.691 7.819 16.523 1.00 52.41 165 SER A CA 1
ATOM 1342 C C . SER A 1 165 ? -34.787 6.827 16.145 1.00 52.41 165 SER A C 1
ATOM 1344 O O . SER A 1 165 ? -34.508 5.825 15.479 1.00 52.41 165 SER A O 1
ATOM 1346 N N . SER A 1 166 ? -36.030 7.108 16.532 1.00 47.38 166 SER A N 1
ATOM 1347 C CA . SER A 1 166 ? -37.182 6.292 16.161 1.00 47.38 166 SER A CA 1
ATOM 1348 C C . SER A 1 166 ? -37.335 6.266 14.633 1.00 47.38 166 SER A C 1
ATOM 1350 O O . SER A 1 166 ? -37.743 7.248 14.017 1.00 47.38 166 SER A O 1
ATOM 1352 N N . GLY A 1 167 ? -36.974 5.137 14.011 1.00 58.53 167 GLY A N 1
ATOM 1353 C CA . GLY A 1 167 ? -37.059 4.933 12.559 1.00 58.53 167 GLY A CA 1
ATOM 1354 C C . GLY A 1 167 ? -35.731 4.930 11.790 1.00 58.53 167 GLY A C 1
ATOM 1355 O O . GLY A 1 167 ? -35.754 5.087 10.569 1.00 58.53 167 GLY A O 1
ATOM 1356 N N . ALA A 1 168 ? -34.581 4.754 12.453 1.00 59.34 168 ALA A N 1
ATOM 1357 C CA . ALA A 1 168 ? -33.325 4.489 11.747 1.00 59.34 168 ALA A CA 1
ATOM 1358 C C . ALA A 1 168 ? -33.409 3.189 10.921 1.00 59.34 168 ALA A C 1
ATOM 1360 O O . ALA A 1 168 ? -33.973 2.194 11.362 1.00 59.34 168 ALA A O 1
ATOM 1361 N N . ASN A 1 169 ? -32.806 3.188 9.727 1.00 57.16 169 ASN A N 1
ATOM 1362 C CA . ASN A 1 169 ? -32.676 2.001 8.865 1.00 57.16 169 ASN A CA 1
ATOM 1363 C C . ASN A 1 169 ? -31.460 1.123 9.240 1.00 57.16 169 ASN A C 1
ATOM 1365 O O . ASN A 1 169 ? -31.030 0.274 8.463 1.00 57.16 169 ASN A O 1
ATOM 1369 N N . CYS A 1 170 ? -30.846 1.388 10.391 1.00 55.41 170 CYS A N 1
ATOM 1370 C CA . CYS A 1 170 ? -29.777 0.563 10.930 1.00 55.41 170 CYS A CA 1
ATOM 1371 C C . CYS A 1 170 ? -30.414 -0.459 11.867 1.00 55.41 170 CYS A C 1
ATOM 1373 O O . CYS A 1 170 ? -31.254 -0.092 12.687 1.00 55.41 170 CYS A O 1
ATOM 1375 N N . GLU A 1 171 ? -30.029 -1.727 11.732 1.00 59.16 171 GLU A N 1
ATOM 1376 C CA . GLU A 1 171 ? -30.374 -2.742 12.725 1.00 59.16 171 GLU A CA 1
ATOM 1377 C C . GLU A 1 171 ? -29.852 -2.286 14.092 1.00 59.16 171 GLU A C 1
ATOM 1379 O O . GLU A 1 171 ? -28.722 -1.801 14.178 1.00 59.16 171 GLU A O 1
ATOM 1384 N N . GLU A 1 172 ? -30.672 -2.419 15.138 1.00 59.78 172 GLU A N 1
ATOM 1385 C CA . GLU A 1 172 ? -30.192 -2.266 16.511 1.00 59.78 172 GLU A CA 1
ATOM 1386 C C . GLU A 1 172 ? -29.074 -3.284 16.728 1.00 59.78 172 GLU A C 1
ATOM 1388 O O . GLU A 1 172 ? -29.305 -4.496 16.754 1.00 59.78 172 GLU A O 1
ATOM 1393 N N . ASP A 1 173 ? -27.844 -2.805 16.873 1.00 57.03 173 ASP A N 1
ATOM 1394 C CA . ASP A 1 173 ? -26.811 -3.602 17.488 1.00 57.03 173 ASP A CA 1
ATOM 1395 C C . ASP A 1 173 ? -27.027 -3.474 18.995 1.00 57.03 173 ASP A C 1
ATOM 1397 O O . ASP A 1 173 ? -26.922 -2.393 19.557 1.00 57.03 173 ASP A O 1
ATOM 1401 N N . HIS A 1 174 ? -27.388 -4.568 19.671 1.00 60.16 174 HIS A N 1
ATOM 1402 C CA . HIS A 1 174 ? -27.590 -4.621 21.131 1.00 60.16 174 HIS A CA 1
ATOM 1403 C C . HIS A 1 174 ? -26.288 -4.382 21.934 1.00 60.16 174 HIS A C 1
ATOM 1405 O O . HIS A 1 174 ? -26.074 -4.959 22.998 1.00 60.16 174 HIS A O 1
ATOM 1411 N N . ASN A 1 175 ? -25.375 -3.586 21.386 1.00 60.25 175 ASN A N 1
ATOM 1412 C CA . ASN A 1 175 ? -24.133 -3.164 21.976 1.00 60.25 175 ASN A CA 1
ATOM 1413 C C . ASN A 1 175 ? -24.426 -2.009 22.929 1.00 60.25 175 ASN A C 1
ATOM 1415 O O . ASN A 1 175 ? -24.889 -0.942 22.531 1.00 60.25 175 ASN A O 1
ATOM 1419 N N . GLU A 1 176 ? -24.099 -2.203 24.197 1.00 55.09 176 GLU A N 1
ATOM 1420 C CA . GLU A 1 176 ? -24.077 -1.111 25.156 1.00 55.09 176 GLU A CA 1
ATOM 1421 C C . GLU A 1 176 ? -22.743 -0.370 25.044 1.00 55.09 176 GLU A C 1
ATOM 1423 O O . GLU A 1 176 ? -21.678 -0.968 24.852 1.00 55.09 176 GLU A O 1
ATOM 1428 N N . CYS A 1 177 ? -22.780 0.957 25.155 1.00 59.31 177 CYS A N 1
ATOM 1429 C CA . CYS A 1 177 ? -21.548 1.726 25.191 1.00 59.31 177 CYS A CA 1
ATOM 1430 C C . CYS A 1 177 ? -20.780 1.367 26.470 1.00 59.31 177 CYS A C 1
ATOM 1432 O O . CYS A 1 177 ? -21.294 1.552 27.571 1.00 59.31 177 CYS A O 1
ATOM 1434 N N . LEU A 1 178 ? -19.543 0.875 26.336 1.00 61.69 178 LEU A N 1
ATOM 1435 C CA . LEU A 1 178 ? -18.740 0.414 27.479 1.00 61.69 178 LEU A CA 1
ATOM 1436 C C . LEU A 1 178 ? -18.499 1.511 28.530 1.00 61.69 178 LEU A C 1
ATOM 1438 O O . LEU A 1 178 ? -18.188 1.210 29.681 1.00 61.69 178 LEU A O 1
ATOM 1442 N N . GLN A 1 179 ? -18.577 2.783 28.128 1.00 65.25 179 GLN A N 1
ATOM 1443 C CA . GLN A 1 179 ? -18.347 3.950 28.976 1.00 65.25 179 GLN A CA 1
ATOM 1444 C C . GLN A 1 179 ? -19.326 5.065 28.604 1.00 65.25 179 GLN A C 1
ATOM 1446 O O . GLN A 1 179 ? -19.822 5.109 27.487 1.00 65.25 179 GLN A O 1
ATOM 1451 N N . SER A 1 180 ? -19.622 5.972 29.534 1.00 66.94 180 SER A N 1
ATOM 1452 C CA . SER A 1 180 ? -20.501 7.122 29.293 1.00 66.94 180 SER A CA 1
ATOM 1453 C C . SER A 1 180 ? -19.698 8.371 28.920 1.00 66.94 180 SER A C 1
ATOM 1455 O O . SER A 1 180 ? -18.509 8.466 29.216 1.00 66.94 180 SER A O 1
ATOM 1457 N N . LEU A 1 181 ? -20.347 9.392 28.348 1.00 67.88 181 LEU A N 1
ATOM 1458 C CA . LEU A 1 181 ? -19.707 10.704 28.163 1.00 67.88 181 LEU A CA 1
ATOM 1459 C C . LEU A 1 181 ? -19.183 11.269 29.493 1.00 67.88 181 LEU A C 1
ATOM 1461 O O . LEU A 1 181 ? -18.107 11.856 29.546 1.00 67.88 181 LEU A O 1
ATOM 1465 N N . ASP A 1 182 ? -19.925 11.032 30.575 1.00 69.38 182 ASP A N 1
ATOM 1466 C CA . ASP A 1 182 ? -19.558 11.405 31.939 1.00 69.38 182 ASP A CA 1
ATOM 1467 C C . ASP A 1 182 ? -18.237 10.753 32.393 1.00 69.38 182 ASP A C 1
ATOM 1469 O O . ASP A 1 182 ? -17.417 11.425 33.014 1.00 69.38 182 ASP A O 1
ATOM 1473 N N . PHE A 1 183 ? -17.954 9.506 31.992 1.00 69.25 183 PHE A N 1
ATOM 1474 C CA . PHE A 1 183 ? -16.656 8.864 32.240 1.00 69.25 183 PHE A CA 1
ATOM 1475 C C . PHE A 1 183 ? -15.485 9.611 31.581 1.00 69.25 183 PHE A C 1
ATOM 1477 O O . PHE A 1 183 ? -14.406 9.692 32.165 1.00 69.25 183 PHE A O 1
ATOM 1484 N N . PHE A 1 184 ? -15.677 10.153 30.375 1.00 63.94 184 PHE A N 1
ATOM 1485 C CA . PHE A 1 184 ? -14.629 10.898 29.661 1.00 63.94 184 PHE A CA 1
ATOM 1486 C C . PHE A 1 184 ? -14.469 12.336 30.156 1.00 63.94 184 PHE A C 1
ATOM 1488 O O . PHE A 1 184 ? -13.396 12.917 30.000 1.00 63.94 184 PHE A O 1
ATOM 1495 N N . LEU A 1 185 ? -15.538 12.921 30.700 1.00 70.19 185 LEU A N 1
ATOM 1496 C CA . LEU A 1 185 ? -15.555 14.302 31.180 1.00 70.19 185 LEU A CA 1
ATOM 1497 C C . LEU A 1 185 ? -15.130 14.435 32.644 1.00 70.19 185 LEU A C 1
ATOM 1499 O O . LEU A 1 185 ? -14.652 15.501 33.029 1.00 70.19 185 LEU A O 1
ATOM 1503 N N . LYS A 1 186 ? -15.303 13.390 33.459 1.00 73.75 186 LYS A N 1
ATOM 1504 C CA . LYS A 1 186 ? -14.828 13.377 34.842 1.00 73.75 186 LYS A CA 1
ATOM 1505 C C . LYS A 1 186 ? -13.317 13.202 34.871 1.00 73.75 186 LYS A C 1
ATOM 1507 O O . LYS A 1 186 ? -12.783 12.208 34.381 1.00 73.75 186 LYS A O 1
ATOM 1512 N N . ASP A 1 187 ? -12.637 14.166 35.485 1.00 55.53 187 ASP A N 1
ATOM 1513 C CA . ASP A 1 187 ? -11.205 14.082 35.724 1.00 55.53 187 ASP A CA 1
ATOM 1514 C C . ASP A 1 187 ? -10.874 12.824 36.520 1.00 55.53 187 ASP A C 1
ATOM 1516 O O . ASP A 1 187 ? -11.298 12.631 37.664 1.00 55.53 187 ASP A O 1
ATOM 1520 N N . LYS A 1 188 ? -10.075 11.958 35.900 1.00 57.53 188 LYS A N 1
ATOM 1521 C CA . LYS A 1 188 ? -9.404 10.889 36.616 1.00 57.53 188 LYS A CA 1
ATOM 1522 C C . LYS A 1 188 ? -8.306 11.536 37.451 1.00 57.53 188 LYS A C 1
ATOM 1524 O O . LYS A 1 188 ? -7.164 11.635 37.010 1.00 57.53 188 LYS A O 1
ATOM 1529 N N . ASN A 1 189 ? -8.615 11.864 38.706 1.00 49.56 189 ASN A N 1
ATOM 1530 C CA . ASN A 1 189 ? -7.649 11.506 39.740 1.00 49.56 189 ASN A CA 1
ATOM 1531 C C . ASN A 1 189 ? -7.326 10.040 39.467 1.00 49.56 189 ASN A C 1
ATOM 1533 O O . ASN A 1 189 ? -8.250 9.229 39.396 1.00 49.56 189 ASN A O 1
ATOM 1537 N N . ILE A 1 190 ? -6.063 9.734 39.183 1.00 45.88 190 ILE A N 1
ATOM 1538 C CA . ILE A 1 190 ? -5.584 8.379 38.919 1.00 45.88 190 ILE A CA 1
ATOM 1539 C C . ILE A 1 190 ? -5.758 7.591 40.222 1.00 45.88 190 ILE A C 1
ATOM 1541 O O . ILE A 1 190 ? -4.822 7.374 40.980 1.00 45.88 190 ILE A O 1
ATOM 1545 N N . ILE A 1 191 ? -6.992 7.219 40.532 1.00 43.25 191 ILE A N 1
ATOM 1546 C CA . ILE A 1 191 ? -7.285 6.079 41.365 1.00 43.25 191 ILE A CA 1
ATOM 1547 C C . ILE A 1 191 ? -7.031 4.941 40.400 1.00 43.25 191 ILE A C 1
ATOM 1549 O O . ILE A 1 191 ? -7.720 4.817 39.385 1.00 43.25 191 ILE A O 1
ATOM 1553 N N . THR A 1 192 ? -5.945 4.220 40.659 1.00 45.00 192 THR A N 1
ATOM 1554 C CA . THR A 1 192 ? -5.702 2.875 40.152 1.00 45.00 192 THR A CA 1
ATOM 1555 C C . THR A 1 192 ? -7.038 2.151 40.110 1.00 45.00 192 THR A C 1
ATOM 1557 O O . THR A 1 192 ? -7.557 1.738 41.143 1.00 45.00 192 THR A O 1
ATOM 1560 N N . LEU A 1 193 ? -7.646 2.098 38.923 1.00 41.66 193 LEU A N 1
ATOM 1561 C CA . LEU A 1 193 ? -8.717 1.159 38.658 1.00 41.66 193 LEU A CA 1
ATOM 1562 C C . LEU A 1 193 ? -8.050 -0.184 38.894 1.00 41.66 193 LEU A C 1
ATOM 1564 O O . LEU A 1 193 ? -7.143 -0.534 38.137 1.00 41.66 193 LEU A O 1
ATOM 1568 N N . ASP A 1 194 ? -8.426 -0.858 39.980 1.00 44.09 194 ASP A N 1
ATOM 1569 C CA . ASP A 1 194 ? -8.136 -2.271 40.148 1.00 44.09 194 ASP A CA 1
ATOM 1570 C C . ASP A 1 194 ? -8.662 -2.932 38.880 1.00 44.09 194 ASP A C 1
ATOM 1572 O O . ASP A 1 194 ? -9.871 -3.032 38.660 1.00 44.09 194 ASP A O 1
ATOM 1576 N N . ILE A 1 195 ? -7.735 -3.243 37.973 1.00 44.34 195 ILE A N 1
ATOM 1577 C CA . ILE A 1 195 ? -8.019 -3.996 36.765 1.00 44.34 195 ILE A CA 1
ATOM 1578 C C . ILE A 1 195 ? -8.573 -5.302 37.317 1.00 44.34 195 ILE A C 1
ATOM 1580 O O . ILE A 1 195 ? -7.839 -5.978 38.043 1.00 44.34 195 ILE A O 1
ATOM 1584 N N . PRO A 1 196 ? -9.857 -5.629 37.087 1.00 41.38 196 PRO A N 1
ATOM 1585 C CA . PRO A 1 196 ? -10.374 -6.888 37.568 1.00 41.38 196 PRO A CA 1
ATOM 1586 C C . PRO A 1 196 ? -9.481 -7.958 36.956 1.00 41.38 196 PRO A C 1
ATOM 1588 O O . PRO A 1 196 ? -9.302 -7.981 35.735 1.00 41.38 196 PRO A O 1
ATOM 1591 N N . ASP A 1 197 ? -8.875 -8.759 37.833 1.00 44.78 197 ASP A N 1
ATOM 1592 C CA . ASP A 1 197 ? -7.976 -9.874 37.542 1.00 44.78 197 ASP A CA 1
ATOM 1593 C C . ASP A 1 197 ? -8.794 -10.942 36.796 1.00 44.78 197 ASP A C 1
ATOM 1595 O O . ASP A 1 197 ? -9.223 -11.966 37.321 1.00 44.78 197 ASP A O 1
ATOM 1599 N N . THR A 1 198 ? -9.169 -10.602 35.570 1.00 44.34 198 THR A N 1
ATOM 1600 C CA . THR A 1 198 ? -9.963 -11.413 34.670 1.00 44.34 198 THR A CA 1
ATOM 1601 C C . THR A 1 198 ? -8.951 -12.059 33.755 1.00 44.34 198 THR A C 1
ATOM 1603 O O . THR A 1 198 ? -8.382 -11.438 32.855 1.00 44.34 198 THR A O 1
ATOM 1606 N N . ASN A 1 199 ? -8.745 -13.351 33.994 1.00 50.97 199 ASN A N 1
ATOM 1607 C CA . ASN A 1 199 ? -8.009 -14.273 33.129 1.00 50.97 199 ASN A CA 1
ATOM 1608 C C . ASN A 1 199 ? -8.527 -14.303 31.664 1.00 50.97 199 ASN A C 1
ATOM 1610 O O . ASN A 1 199 ? -8.006 -15.060 30.849 1.00 50.97 199 ASN A O 1
ATOM 1614 N N . ASP A 1 200 ? -9.521 -13.477 31.321 1.00 51.19 200 ASP A N 1
ATOM 1615 C CA . ASP A 1 200 ? -10.207 -13.378 30.033 1.00 51.19 200 ASP A CA 1
ATOM 1616 C C . ASP A 1 200 ? -9.620 -12.308 29.095 1.00 51.19 200 ASP A C 1
ATOM 1618 O O . ASP A 1 200 ? -10.104 -12.123 27.976 1.00 51.19 200 ASP A O 1
ATOM 1622 N N . THR A 1 201 ? -8.566 -11.591 29.502 1.00 55.50 201 THR A N 1
ATOM 1623 C CA . THR A 1 201 ? -7.914 -10.627 28.603 1.00 55.50 201 THR A CA 1
ATOM 1624 C C . THR A 1 201 ? -7.117 -11.378 27.534 1.00 55.50 201 THR A C 1
ATOM 1626 O O . THR A 1 201 ? -6.081 -11.982 27.817 1.00 55.50 201 THR A O 1
ATOM 1629 N N . ILE A 1 202 ? -7.593 -11.358 26.285 1.00 58.06 202 ILE A N 1
ATOM 1630 C CA . ILE A 1 202 ? -6.919 -12.041 25.175 1.00 58.06 202 ILE A CA 1
ATOM 1631 C C . ILE A 1 202 ? -5.599 -11.330 24.852 1.00 58.06 202 ILE A C 1
ATOM 1633 O O . ILE A 1 202 ? -5.578 -10.268 24.224 1.00 58.06 202 ILE A O 1
ATOM 1637 N N . HIS A 1 203 ? -4.472 -11.930 25.236 1.00 60.72 203 HIS A N 1
ATOM 1638 C 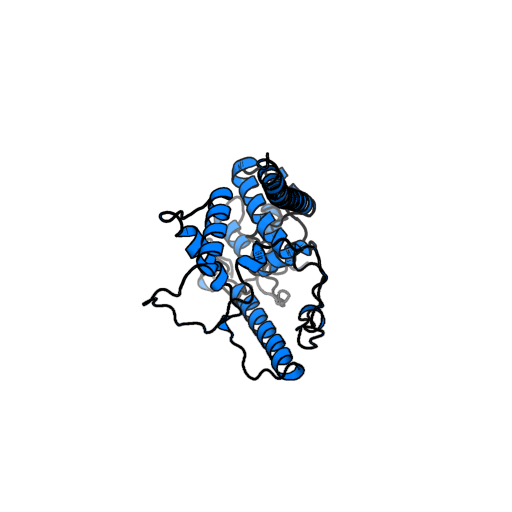CA . HIS A 1 203 ? -3.143 -11.419 24.912 1.00 60.72 203 HIS A CA 1
ATOM 1639 C C . HIS A 1 203 ? -2.705 -11.875 23.513 1.00 60.72 203 HIS A C 1
ATOM 1641 O O . HIS A 1 203 ? -1.796 -12.686 23.340 1.00 60.72 203 HIS A O 1
ATOM 1647 N N . PHE A 1 204 ? -3.327 -11.307 22.476 1.00 59.03 204 PHE A N 1
ATOM 1648 C CA . PHE A 1 204 ? -3.038 -11.648 21.075 1.00 59.03 20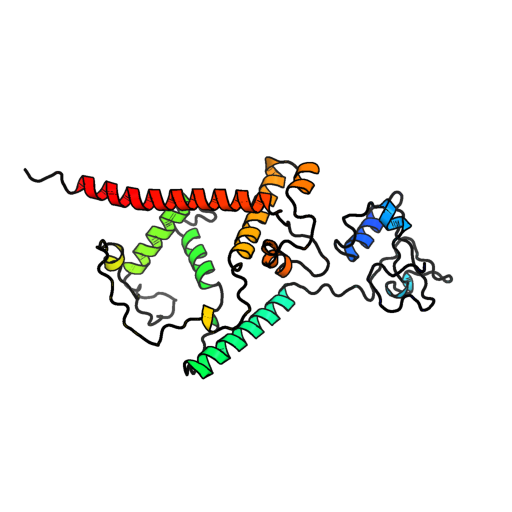4 PHE A CA 1
ATOM 1649 C C . PHE A 1 204 ? -1.545 -11.569 20.709 1.00 59.03 204 PHE A C 1
ATOM 1651 O O . PHE A 1 204 ? -1.073 -12.376 19.911 1.00 59.03 204 PHE A O 1
ATOM 1658 N N . ASN A 1 205 ? -0.797 -10.636 21.310 1.00 55.31 205 ASN A N 1
ATOM 1659 C CA . ASN A 1 205 ? 0.618 -10.420 20.998 1.00 55.31 205 ASN A CA 1
ATOM 1660 C C . ASN A 1 205 ? 1.551 -11.532 21.499 1.00 55.31 205 ASN A C 1
ATOM 1662 O O . ASN A 1 205 ? 2.560 -11.793 20.856 1.00 55.31 205 ASN A O 1
ATOM 1666 N N . SER A 1 206 ? 1.243 -12.184 22.622 1.00 57.91 206 SER A N 1
ATOM 1667 C CA . SER A 1 206 ? 2.070 -13.280 23.151 1.00 57.91 206 SER A CA 1
ATOM 1668 C C . SER A 1 206 ? 1.608 -14.658 22.680 1.00 57.91 206 SER A C 1
ATOM 1670 O O . SER A 1 206 ? 2.349 -15.629 22.811 1.00 57.91 206 SER A O 1
ATOM 1672 N N . GLU A 1 207 ? 0.389 -14.762 22.146 1.00 61.03 207 GLU A N 1
ATOM 1673 C CA . GLU A 1 207 ? -0.275 -16.046 21.901 1.00 61.03 207 GLU A CA 1
ATOM 1674 C C . GLU A 1 207 ? -0.439 -16.396 20.427 1.00 61.03 207 GLU A C 1
ATOM 1676 O O . GLU A 1 207 ? -0.457 -17.575 20.067 1.00 61.03 207 GLU A O 1
ATOM 1681 N N . ILE A 1 208 ? -0.520 -15.389 19.556 1.00 59.38 208 ILE A N 1
ATOM 1682 C CA . ILE A 1 208 ? -0.413 -15.612 18.122 1.00 59.38 208 ILE A CA 1
ATOM 1683 C C . ILE A 1 208 ? 1.080 -15.637 17.792 1.00 59.38 208 ILE A C 1
ATOM 1685 O O . ILE A 1 208 ? 1.726 -14.599 17.680 1.00 59.38 208 ILE A O 1
ATOM 1689 N N . CYS A 1 209 ? 1.625 -16.843 17.639 1.00 45.91 209 CYS A N 1
ATOM 1690 C CA . CYS A 1 209 ? 2.999 -17.084 17.204 1.00 45.91 209 CYS A CA 1
ATOM 1691 C C . CYS A 1 209 ? 3.165 -16.717 15.714 1.00 45.91 209 CYS A C 1
ATOM 1693 O O . CYS A 1 209 ? 3.297 -17.578 14.850 1.00 45.91 209 CYS A O 1
ATOM 1695 N N . PHE A 1 210 ? 3.107 -15.426 15.399 1.00 47.34 210 PHE A N 1
ATOM 1696 C CA . PHE A 1 210 ? 3.863 -14.876 14.282 1.00 47.34 210 PHE A CA 1
ATOM 1697 C C . PHE A 1 210 ? 5.148 -14.330 14.885 1.00 47.34 210 PHE A C 1
ATOM 1699 O O . PHE A 1 210 ? 5.073 -13.677 15.922 1.00 47.34 210 PHE A O 1
ATOM 1706 N N . ASP A 1 211 ? 6.304 -14.607 14.276 1.00 42.75 211 ASP A N 1
ATOM 1707 C CA . ASP A 1 211 ? 7.564 -13.934 14.603 1.00 42.75 211 ASP A CA 1
ATOM 1708 C C . ASP A 1 211 ? 7.305 -12.421 14.656 1.00 42.75 211 ASP A C 1
ATOM 1710 O O . ASP A 1 211 ? 7.231 -11.745 13.627 1.00 42.75 211 ASP A O 1
ATOM 1714 N N . GLN A 1 212 ? 7.088 -11.891 15.860 1.00 44.47 212 GLN A N 1
ATOM 1715 C CA . GLN A 1 212 ? 6.945 -10.467 16.081 1.00 44.47 212 GLN A CA 1
ATOM 1716 C C . GLN A 1 212 ? 8.351 -9.897 15.983 1.00 44.47 212 GLN A C 1
ATOM 1718 O O . GLN A 1 212 ? 9.045 -9.716 16.983 1.00 44.47 212 GLN A O 1
ATOM 1723 N N . SER A 1 213 ? 8.788 -9.581 14.763 1.00 43.69 213 SER A N 1
ATOM 1724 C CA . SER A 1 213 ? 9.701 -8.457 14.655 1.00 43.69 213 SER A CA 1
ATOM 1725 C C . SER A 1 213 ? 8.970 -7.267 15.283 1.00 43.69 213 SER A C 1
ATOM 1727 O O . SER A 1 213 ? 7.803 -7.000 14.984 1.00 43.69 213 SER A O 1
ATOM 1729 N N . ASN A 1 214 ? 9.633 -6.557 16.192 1.00 42.31 214 ASN A N 1
ATOM 1730 C CA . ASN A 1 214 ? 9.129 -5.354 16.867 1.00 42.31 214 ASN A CA 1
ATOM 1731 C C . ASN A 1 214 ? 8.834 -4.178 15.888 1.00 42.31 214 ASN A C 1
ATOM 1733 O O . ASN A 1 214 ? 8.794 -3.015 16.282 1.00 42.31 214 ASN A O 1
ATOM 1737 N N . GLU A 1 215 ? 8.638 -4.459 14.596 1.00 49.25 215 GLU A N 1
ATOM 1738 C CA . GLU A 1 215 ? 8.640 -3.537 13.461 1.00 49.25 215 GLU A CA 1
ATOM 1739 C C . GLU A 1 215 ? 7.258 -3.346 12.810 1.00 49.25 215 GLU A C 1
ATOM 1741 O O . GLU A 1 215 ? 7.158 -2.696 11.768 1.00 49.25 215 GLU A O 1
ATOM 1746 N N . ILE A 1 216 ? 6.169 -3.854 13.408 1.00 51.66 216 ILE A N 1
ATOM 1747 C CA . ILE A 1 216 ? 4.804 -3.745 12.841 1.00 51.66 216 ILE A CA 1
ATOM 1748 C C . ILE A 1 216 ? 4.442 -2.281 12.509 1.00 51.66 216 ILE A C 1
ATOM 1750 O O . ILE A 1 216 ? 3.823 -2.007 11.477 1.00 51.66 216 ILE A O 1
ATOM 1754 N N . ASN A 1 217 ? 4.904 -1.324 13.322 1.00 53.94 217 ASN A N 1
ATOM 1755 C CA . ASN A 1 217 ? 4.675 0.103 13.081 1.00 53.94 217 ASN A CA 1
ATOM 1756 C C . ASN A 1 217 ? 5.623 0.712 12.037 1.00 53.94 217 ASN A C 1
ATOM 1758 O O . ASN A 1 217 ? 5.220 1.623 11.313 1.00 53.94 217 ASN A O 1
ATOM 1762 N N . ALA A 1 218 ? 6.858 0.215 11.918 1.00 57.19 218 ALA A N 1
ATOM 1763 C CA . ALA A 1 218 ? 7.840 0.774 10.989 1.00 57.19 218 ALA A CA 1
ATOM 1764 C C . ALA A 1 218 ? 7.379 0.617 9.530 1.00 57.19 218 ALA A C 1
ATOM 1766 O O . ALA A 1 218 ? 7.410 1.577 8.759 1.00 57.19 218 ALA A O 1
ATOM 1767 N N . GLY A 1 219 ? 6.813 -0.549 9.190 1.00 67.44 219 GLY A N 1
ATOM 1768 C CA . GLY A 1 219 ? 6.251 -0.817 7.863 1.00 67.44 219 GLY A CA 1
ATOM 1769 C C . GLY A 1 219 ? 5.104 0.120 7.462 1.00 67.44 219 GLY A C 1
ATOM 1770 O O . GLY A 1 219 ? 5.033 0.589 6.319 1.00 67.44 219 GLY A O 1
ATOM 1771 N N . GLN A 1 220 ? 4.198 0.422 8.395 1.00 76.56 220 GLN A N 1
ATOM 1772 C CA . GLN A 1 220 ? 3.048 1.297 8.142 1.00 76.56 220 GLN A CA 1
ATOM 1773 C C . GLN A 1 220 ? 3.469 2.765 8.017 1.00 76.56 220 GLN A C 1
ATOM 1775 O O . GLN A 1 220 ? 3.052 3.452 7.081 1.00 76.56 220 GLN A O 1
ATOM 1780 N N . THR A 1 221 ? 4.344 3.231 8.910 1.00 82.00 221 THR A N 1
ATOM 1781 C CA . THR A 1 221 ? 4.903 4.588 8.872 1.00 82.00 221 THR A CA 1
ATOM 1782 C C . THR A 1 221 ? 5.635 4.837 7.557 1.00 82.00 221 THR A C 1
ATOM 1784 O O . THR A 1 221 ? 5.367 5.833 6.880 1.00 82.00 221 THR A O 1
ATOM 1787 N N . ASN A 1 222 ? 6.460 3.888 7.108 1.00 87.50 222 ASN A N 1
ATOM 1788 C CA . ASN A 1 222 ? 7.149 3.980 5.822 1.00 87.50 222 ASN A CA 1
ATOM 1789 C C . ASN A 1 222 ? 6.195 4.057 4.631 1.00 87.50 222 ASN A C 1
ATOM 1791 O O . ASN A 1 222 ? 6.449 4.772 3.655 1.00 87.50 222 ASN A O 1
ATOM 1795 N N . TYR A 1 223 ? 5.060 3.362 4.703 1.00 86.81 223 TYR A N 1
ATOM 1796 C CA . TYR A 1 223 ? 4.043 3.421 3.661 1.00 86.81 223 TYR A CA 1
ATOM 1797 C C . TYR A 1 223 ? 3.438 4.818 3.499 1.00 86.81 223 TYR A C 1
ATOM 1799 O O . TYR A 1 223 ? 3.143 5.228 2.373 1.00 86.81 223 TYR A O 1
ATOM 1807 N N . VAL A 1 224 ? 3.265 5.561 4.593 1.00 88.19 224 VAL A N 1
ATOM 1808 C CA . VAL A 1 224 ? 2.810 6.959 4.555 1.00 88.19 224 VAL A CA 1
ATOM 1809 C C . VAL A 1 224 ? 3.960 7.882 4.157 1.00 88.19 224 VAL A C 1
ATOM 1811 O O . VAL A 1 224 ? 3.792 8.720 3.265 1.00 88.19 224 VAL A O 1
ATOM 1814 N N . CYS A 1 225 ? 5.146 7.671 4.731 1.00 90.94 225 CYS A N 1
ATOM 1815 C CA . CYS A 1 225 ? 6.372 8.393 4.401 1.00 90.94 225 CYS A CA 1
ATOM 1816 C C . CYS A 1 225 ? 6.618 8.417 2.886 1.00 90.94 225 CYS A C 1
ATOM 1818 O O . CYS A 1 225 ? 6.806 9.482 2.296 1.00 90.94 225 CYS A O 1
ATOM 1820 N N . ARG A 1 226 ? 6.478 7.273 2.200 1.00 90.69 226 ARG A N 1
ATOM 1821 C CA . ARG A 1 226 ? 6.640 7.199 0.737 1.00 90.69 226 ARG A CA 1
ATOM 1822 C C . ARG A 1 226 ? 5.649 8.084 -0.026 1.00 90.69 226 ARG A C 1
ATOM 1824 O O . ARG A 1 226 ? 5.967 8.574 -1.109 1.00 90.69 226 ARG A O 1
ATOM 1831 N N . TRP A 1 227 ? 4.423 8.248 0.480 1.00 90.00 227 TRP A N 1
ATOM 1832 C CA . TRP A 1 227 ? 3.399 9.069 -0.165 1.00 90.00 227 TRP A CA 1
ATOM 1833 C C . TRP A 1 227 ? 3.764 10.543 -0.028 1.00 90.00 227 TRP A C 1
ATOM 1835 O O . TRP A 1 227 ? 3.709 11.273 -1.022 1.00 90.00 227 TRP A O 1
ATOM 1845 N N . VAL A 1 228 ? 4.217 10.949 1.162 1.00 90.50 228 VAL A N 1
ATOM 1846 C CA . VAL A 1 228 ? 4.738 12.297 1.415 1.00 90.50 228 VAL A CA 1
ATOM 1847 C C . VAL A 1 228 ? 5.954 12.563 0.535 1.00 90.50 228 VAL A C 1
ATOM 1849 O O . VAL A 1 228 ? 5.956 13.536 -0.216 1.00 90.50 228 VAL A O 1
ATOM 1852 N N . LEU A 1 229 ? 6.923 11.649 0.502 1.00 90.62 229 LEU A N 1
ATOM 1853 C CA . LEU A 1 229 ? 8.106 11.758 -0.350 1.00 90.62 229 LEU A CA 1
ATOM 1854 C C . LEU A 1 229 ? 7.734 11.896 -1.836 1.00 90.62 229 LEU A C 1
ATOM 1856 O O . LEU A 1 229 ? 8.252 12.771 -2.532 1.00 90.62 229 LEU A O 1
ATOM 1860 N N . LYS A 1 230 ? 6.769 11.107 -2.328 1.00 88.69 230 LYS A N 1
ATOM 1861 C CA . LYS A 1 230 ? 6.257 11.216 -3.706 1.00 88.69 230 LYS A CA 1
ATOM 1862 C C . LYS A 1 230 ? 5.641 12.591 -3.990 1.00 88.69 230 LYS A C 1
ATOM 1864 O O . LYS A 1 230 ? 5.796 13.111 -5.098 1.00 88.69 230 LYS A O 1
ATOM 1869 N N . ARG A 1 231 ? 4.956 13.197 -3.014 1.00 89.44 231 ARG A N 1
ATOM 1870 C CA . ARG A 1 231 ? 4.422 14.566 -3.118 1.00 89.44 231 ARG A CA 1
ATOM 1871 C C . ARG A 1 231 ? 5.548 15.598 -3.123 1.00 89.44 231 ARG A C 1
ATOM 1873 O O . ARG A 1 231 ? 5.553 16.448 -4.012 1.00 89.44 231 ARG A O 1
ATOM 1880 N N . CYS A 1 232 ? 6.523 15.484 -2.224 1.00 88.81 232 CYS A N 1
ATOM 1881 C CA . CYS A 1 232 ? 7.693 16.363 -2.178 1.00 88.81 232 CYS A CA 1
ATOM 1882 C C . CYS A 1 232 ? 8.463 16.343 -3.503 1.00 88.81 232 CYS A C 1
ATOM 1884 O O . CYS A 1 232 ? 8.764 17.395 -4.064 1.00 88.81 232 CYS A O 1
ATOM 1886 N N . LEU A 1 233 ? 8.698 15.163 -4.077 1.00 86.88 233 LEU A N 1
ATOM 1887 C CA . LEU A 1 233 ? 9.371 15.037 -5.371 1.00 86.88 233 LEU A CA 1
ATOM 1888 C C . LEU A 1 233 ? 8.606 15.691 -6.522 1.00 86.88 233 LEU A C 1
ATOM 1890 O O . LEU A 1 233 ? 9.217 16.298 -7.403 1.00 86.88 233 LEU A O 1
ATOM 1894 N N . LYS A 1 234 ? 7.275 15.571 -6.515 1.00 86.94 234 LYS A N 1
ATOM 1895 C CA . LYS A 1 234 ? 6.418 16.140 -7.557 1.00 86.94 234 LYS A CA 1
ATOM 1896 C C . LYS A 1 234 ? 6.314 17.662 -7.455 1.00 86.94 234 LYS A C 1
ATOM 1898 O O . LYS A 1 234 ? 6.354 18.334 -8.481 1.00 86.94 234 LYS A O 1
ATOM 1903 N N . PHE A 1 235 ? 6.145 18.193 -6.247 1.00 88.81 235 PHE A N 1
ATOM 1904 C CA . PHE A 1 235 ? 5.739 19.587 -6.048 1.00 88.81 235 PHE A CA 1
ATOM 1905 C C . PHE A 1 235 ? 6.855 20.501 -5.537 1.00 88.81 235 PHE A C 1
ATOM 1907 O O . PHE A 1 235 ? 6.848 21.684 -5.862 1.00 88.81 235 PHE A O 1
ATOM 1914 N N . ILE A 1 236 ? 7.821 19.968 -4.787 1.00 88.06 236 ILE A N 1
ATOM 1915 C CA . ILE A 1 236 ? 8.888 20.752 -4.150 1.00 88.06 236 ILE A CA 1
ATOM 1916 C C . ILE A 1 236 ? 10.187 20.610 -4.948 1.00 88.06 236 ILE A C 1
ATOM 1918 O O . ILE A 1 236 ? 10.735 21.591 -5.439 1.00 88.06 236 ILE A O 1
ATOM 1922 N N . ILE A 1 237 ? 10.642 19.372 -5.146 1.00 86.00 237 ILE A N 1
ATOM 1923 C CA . ILE A 1 237 ? 11.966 19.055 -5.711 1.00 86.00 237 ILE A CA 1
ATOM 1924 C C . ILE A 1 237 ? 11.940 18.968 -7.257 1.00 86.00 237 ILE A C 1
ATOM 1926 O O . ILE A 1 237 ? 12.982 18.877 -7.905 1.00 86.00 237 ILE A O 1
ATOM 1930 N N . LYS A 1 238 ? 10.744 19.012 -7.865 1.00 85.06 238 LYS A N 1
ATOM 1931 C CA . LYS A 1 238 ? 10.495 19.112 -9.320 1.00 85.06 238 LYS A CA 1
ATOM 1932 C C . LYS A 1 238 ? 11.352 18.171 -10.185 1.00 85.06 238 LYS A C 1
ATOM 1934 O O . LYS A 1 238 ? 11.904 18.573 -11.204 1.00 85.06 238 LYS A O 1
ATOM 1939 N N . GLY A 1 239 ? 11.451 16.899 -9.800 1.00 73.75 239 GLY A N 1
ATOM 1940 C CA . GLY A 1 239 ? 12.113 15.880 -10.627 1.00 73.75 239 GLY A CA 1
ATOM 1941 C C . GLY A 1 239 ? 13.649 15.885 -10.608 1.00 73.75 239 GLY A C 1
ATOM 1942 O O . GLY A 1 239 ? 14.254 15.287 -11.497 1.00 73.75 239 GLY A O 1
ATOM 1943 N N . CYS A 1 240 ? 14.290 16.504 -9.608 1.00 85.19 240 CYS A N 1
ATOM 1944 C CA . CYS A 1 240 ? 15.739 16.389 -9.411 1.00 85.19 240 CYS A CA 1
ATOM 1945 C C . CYS A 1 240 ? 16.179 14.917 -9.279 1.00 85.19 240 CYS A C 1
ATOM 1947 O O . CYS A 1 240 ? 15.800 14.225 -8.329 1.00 85.19 240 CYS A O 1
ATOM 1949 N N . GLN A 1 241 ? 17.009 14.447 -10.218 1.00 85.00 241 GLN A N 1
ATOM 1950 C CA . GLN A 1 241 ? 17.498 13.062 -10.235 1.00 85.00 241 GLN A CA 1
ATOM 1951 C C . GLN A 1 241 ? 18.439 12.760 -9.071 1.00 85.00 241 GLN A C 1
ATOM 1953 O O . GLN A 1 241 ? 18.356 11.677 -8.501 1.00 85.00 241 GLN A O 1
ATOM 1958 N N . HIS A 1 242 ? 19.278 13.723 -8.680 1.00 87.88 242 HIS A N 1
ATOM 1959 C CA . HIS A 1 242 ? 20.168 13.559 -7.534 1.00 87.88 242 HIS A CA 1
ATOM 1960 C C . HIS A 1 242 ? 19.363 13.333 -6.250 1.00 87.88 242 HIS A C 1
ATOM 1962 O O . HIS A 1 242 ? 19.541 12.319 -5.591 1.00 87.88 242 HIS A O 1
ATOM 1968 N N . CYS A 1 243 ? 18.376 14.188 -5.960 1.00 86.69 243 CYS A N 1
ATOM 1969 C CA . CYS A 1 243 ? 17.498 13.993 -4.804 1.00 86.69 243 CYS A CA 1
ATOM 1970 C C . CYS A 1 243 ? 16.734 12.668 -4.872 1.00 86.69 243 CYS A C 1
ATOM 1972 O O . CYS A 1 243 ? 16.557 12.018 -3.852 1.00 86.69 243 CYS A O 1
ATOM 1974 N N . LYS A 1 244 ? 16.290 12.236 -6.059 1.00 83.88 244 LYS A N 1
ATOM 1975 C CA . LYS A 1 244 ? 15.629 10.935 -6.207 1.00 83.88 244 LYS A CA 1
ATOM 1976 C C . LYS A 1 244 ? 16.564 9.779 -5.839 1.00 83.88 244 LYS A C 1
ATOM 1978 O O . LYS A 1 244 ? 16.124 8.857 -5.170 1.00 83.88 244 LYS A O 1
ATOM 1983 N N . GLN A 1 245 ? 17.825 9.829 -6.263 1.00 84.44 245 GLN A N 1
ATOM 1984 C CA . GLN A 1 245 ? 18.827 8.804 -5.949 1.00 84.44 245 GLN A CA 1
ATOM 1985 C C . GLN A 1 245 ? 19.241 8.822 -4.476 1.00 84.44 245 GLN A C 1
ATOM 1987 O O . GLN A 1 245 ? 19.472 7.758 -3.909 1.00 84.44 245 GLN A O 1
ATOM 1992 N N . THR A 1 246 ? 19.322 10.010 -3.872 1.00 86.94 246 THR A N 1
ATOM 1993 C CA . THR A 1 246 ? 19.698 10.181 -2.466 1.00 86.94 246 THR A CA 1
ATOM 1994 C C . THR A 1 246 ? 18.575 9.753 -1.531 1.00 86.94 246 THR A C 1
ATOM 1996 O O . THR A 1 246 ? 18.832 9.010 -0.599 1.00 86.94 246 THR A O 1
ATOM 1999 N N . LEU A 1 247 ? 17.335 10.188 -1.782 1.00 87.94 247 LEU A N 1
ATOM 2000 C CA . LEU A 1 247 ? 16.194 9.996 -0.874 1.00 87.94 247 LEU A CA 1
ATOM 2001 C C . LEU A 1 247 ? 15.545 8.610 -0.994 1.00 87.94 247 LEU A C 1
ATOM 2003 O O . LEU A 1 247 ? 14.716 8.249 -0.155 1.00 87.94 247 LEU A O 1
ATOM 2007 N N . PHE A 1 248 ? 15.843 7.865 -2.062 1.00 86.88 248 PHE A N 1
ATOM 2008 C CA . PHE A 1 248 ? 15.284 6.533 -2.276 1.00 86.88 248 PHE A CA 1
ATOM 2009 C C . PHE A 1 248 ? 16.249 5.472 -1.781 1.00 86.88 248 PHE A C 1
ATOM 2011 O O . PHE A 1 248 ? 17.460 5.564 -1.972 1.00 86.88 248 PHE A O 1
ATOM 2018 N N . GLU A 1 249 ? 15.685 4.428 -1.191 1.00 81.06 249 GLU A N 1
ATOM 2019 C CA . GLU A 1 249 ? 16.427 3.229 -0.870 1.00 81.06 249 GLU A CA 1
ATOM 2020 C C . GLU A 1 249 ? 16.859 2.548 -2.169 1.00 81.06 249 GLU A C 1
ATOM 2022 O O . GLU A 1 249 ? 16.038 2.194 -3.025 1.00 81.06 249 GLU A O 1
ATOM 2027 N N . ASN A 1 250 ? 18.168 2.378 -2.322 1.00 66.19 250 ASN A N 1
ATOM 2028 C CA . ASN A 1 250 ? 18.721 1.738 -3.502 1.00 66.19 250 ASN A CA 1
ATOM 2029 C C . ASN A 1 250 ? 18.792 0.218 -3.319 1.00 66.19 250 ASN A C 1
ATOM 2031 O O . ASN A 1 250 ? 18.658 -0.490 -4.321 1.00 66.19 250 ASN A O 1
ATOM 2035 N N . ASP A 1 251 ? 18.927 -0.289 -2.086 1.00 59.78 251 ASP A N 1
ATOM 2036 C CA . ASP A 1 251 ? 19.103 -1.710 -1.759 1.00 59.78 251 ASP A CA 1
ATOM 2037 C C . ASP A 1 251 ? 17.888 -2.352 -1.064 1.00 59.78 251 ASP A C 1
ATOM 2039 O O . ASP A 1 251 ? 17.107 -1.724 -0.362 1.00 59.78 251 ASP A O 1
ATOM 2043 N N . ILE A 1 252 ? 17.704 -3.658 -1.275 1.00 58.88 252 ILE A N 1
ATOM 2044 C CA . ILE A 1 252 ? 16.492 -4.396 -0.860 1.00 58.88 252 ILE A CA 1
ATOM 2045 C C . ILE A 1 252 ? 16.464 -4.673 0.664 1.00 58.88 252 ILE A C 1
ATOM 2047 O O . ILE A 1 252 ? 15.493 -5.206 1.182 1.00 58.88 252 ILE A O 1
ATOM 2051 N N . SER A 1 253 ? 17.502 -4.283 1.407 1.00 61.28 253 SER A N 1
ATOM 2052 C CA . SER A 1 253 ? 17.746 -4.695 2.798 1.00 61.28 253 SER A CA 1
ATOM 2053 C C . SER A 1 253 ? 17.114 -3.808 3.875 1.00 61.28 253 SER A C 1
ATOM 2055 O O . SER A 1 253 ? 17.507 -3.894 5.034 1.00 61.28 253 SER A O 1
ATOM 2057 N N . ASN A 1 254 ? 16.228 -2.882 3.513 1.00 72.81 254 ASN A N 1
ATOM 2058 C CA . ASN A 1 254 ? 15.557 -2.050 4.505 1.00 72.81 254 ASN A CA 1
ATOM 2059 C C . ASN A 1 254 ? 14.239 -2.706 4.935 1.00 72.81 254 ASN A C 1
ATOM 2061 O O . ASN A 1 254 ? 13.233 -2.615 4.225 1.00 72.81 254 ASN A O 1
ATOM 2065 N N . ASP A 1 255 ? 14.266 -3.360 6.095 1.00 73.62 255 ASP A N 1
ATOM 2066 C CA . ASP A 1 255 ? 13.134 -4.103 6.658 1.00 73.62 255 ASP A CA 1
ATOM 2067 C C . ASP A 1 255 ? 11.930 -3.197 6.974 1.00 73.62 255 ASP A C 1
ATOM 2069 O O . ASP A 1 255 ? 10.778 -3.621 6.830 1.00 73.62 255 ASP A O 1
ATOM 2073 N N . ASN A 1 256 ? 12.155 -1.897 7.210 1.00 80.19 256 ASN A N 1
ATOM 2074 C CA . ASN A 1 256 ? 11.081 -0.909 7.368 1.00 80.19 256 ASN A CA 1
ATOM 2075 C C . ASN A 1 256 ? 10.247 -0.742 6.083 1.00 80.19 256 ASN A C 1
ATOM 2077 O O . ASN A 1 256 ? 9.101 -0.301 6.122 1.00 80.19 256 ASN A O 1
ATOM 2081 N N . ASN A 1 257 ? 10.774 -1.142 4.920 1.00 83.56 257 ASN A N 1
ATOM 2082 C CA . ASN A 1 257 ? 10.040 -1.151 3.654 1.00 83.56 257 ASN A CA 1
ATOM 2083 C C . ASN A 1 257 ? 9.288 -2.472 3.386 1.00 83.56 257 ASN A C 1
ATOM 2085 O O . ASN A 1 257 ? 8.627 -2.590 2.351 1.00 83.56 257 ASN A O 1
ATOM 2089 N N . SER A 1 258 ? 9.313 -3.444 4.306 1.00 79.62 258 SER A N 1
ATOM 2090 C CA . SER A 1 258 ? 8.615 -4.744 4.210 1.00 79.62 258 SER A CA 1
ATOM 2091 C C . SER A 1 258 ? 7.147 -4.623 3.784 1.00 79.62 258 SER A C 1
ATOM 2093 O O . SER A 1 258 ? 6.697 -5.302 2.856 1.00 79.62 258 SER A O 1
ATOM 2095 N N . TYR A 1 259 ? 6.403 -3.696 4.387 1.00 81.12 259 TYR A N 1
ATOM 2096 C CA . TYR A 1 259 ? 4.993 -3.467 4.060 1.00 81.12 259 TYR A CA 1
ATOM 2097 C C . TYR A 1 259 ? 4.791 -2.865 2.659 1.00 81.12 259 TYR A C 1
ATOM 2099 O O . TYR A 1 259 ? 3.789 -3.133 1.990 1.00 81.12 259 TYR A O 1
ATOM 2107 N N . ILE A 1 260 ? 5.755 -2.076 2.173 1.00 84.81 260 ILE A N 1
ATOM 2108 C CA . ILE A 1 260 ? 5.761 -1.571 0.796 1.00 84.81 260 ILE A CA 1
ATOM 2109 C C . ILE A 1 260 ? 6.023 -2.723 -0.177 1.00 84.81 260 ILE A C 1
ATOM 2111 O O . ILE A 1 260 ? 5.295 -2.840 -1.164 1.00 84.81 260 ILE A O 1
ATOM 2115 N N . TYR A 1 261 ? 6.997 -3.593 0.114 1.00 80.12 261 TYR A N 1
ATOM 2116 C CA . TYR A 1 261 ? 7.287 -4.780 -0.697 1.00 80.12 261 TYR A CA 1
ATOM 2117 C C . TYR A 1 261 ? 6.077 -5.715 -0.799 1.00 80.12 261 TYR A C 1
ATOM 2119 O O . TYR A 1 261 ? 5.762 -6.180 -1.890 1.00 80.12 261 TYR A O 1
ATOM 2127 N N . ALA A 1 262 ? 5.336 -5.918 0.294 1.00 78.06 262 ALA A N 1
ATOM 2128 C CA . ALA A 1 262 ? 4.125 -6.747 0.306 1.00 78.06 262 ALA A CA 1
ATOM 2129 C C . ALA A 1 262 ? 2.979 -6.210 -0.581 1.00 78.06 262 ALA A C 1
ATOM 2131 O O . ALA A 1 262 ? 2.046 -6.947 -0.907 1.00 78.06 262 ALA A O 1
ATOM 2132 N N . LYS A 1 263 ? 3.028 -4.929 -0.966 1.00 80.12 263 LYS A N 1
ATOM 2133 C CA . LYS A 1 263 ? 2.034 -4.271 -1.831 1.00 80.12 263 LYS A CA 1
ATOM 2134 C C . LYS A 1 263 ? 2.531 -4.032 -3.257 1.00 80.12 263 LYS A C 1
ATOM 2136 O O . LYS A 1 263 ? 1.777 -3.506 -4.074 1.00 80.12 263 LYS A O 1
ATOM 2141 N N . GLU A 1 264 ? 3.776 -4.384 -3.555 1.00 82.06 264 GLU A N 1
ATOM 2142 C CA . GLU A 1 264 ? 4.376 -4.240 -4.877 1.00 82.06 264 GLU A CA 1
ATOM 2143 C C . GLU A 1 264 ? 4.153 -5.499 -5.716 1.00 82.06 264 GLU A C 1
ATOM 2145 O O . GLU A 1 264 ? 4.222 -6.619 -5.211 1.00 82.06 264 GLU A O 1
ATOM 2150 N N . TYR A 1 265 ? 3.902 -5.326 -7.015 1.00 76.56 265 TYR A N 1
ATOM 2151 C CA . TYR A 1 265 ? 3.804 -6.467 -7.926 1.00 76.56 265 TYR A CA 1
ATOM 2152 C C . TYR A 1 265 ? 5.136 -7.217 -7.992 1.00 76.56 265 TYR A C 1
ATOM 2154 O O . TYR A 1 265 ? 6.204 -6.604 -8.068 1.00 76.56 265 TYR A O 1
ATOM 2162 N N . MET A 1 266 ? 5.089 -8.553 -8.022 1.00 66.06 266 MET A N 1
ATOM 2163 C CA . MET A 1 266 ? 6.313 -9.344 -8.138 1.00 66.06 266 MET A CA 1
ATOM 2164 C C . MET A 1 266 ? 7.099 -8.952 -9.390 1.00 66.06 266 MET A C 1
ATOM 2166 O O . MET A 1 266 ? 6.557 -8.908 -10.496 1.00 66.06 266 MET A O 1
ATOM 2170 N N . ASN A 1 267 ? 8.397 -8.692 -9.208 1.00 62.47 267 ASN A N 1
ATOM 2171 C CA . ASN A 1 267 ? 9.272 -8.149 -10.247 1.00 62.47 267 ASN A CA 1
ATOM 2172 C C . ASN A 1 267 ? 8.747 -6.823 -10.825 1.00 62.47 267 ASN A C 1
ATOM 2174 O O . ASN A 1 267 ? 8.797 -6.627 -12.029 1.00 62.47 267 ASN A O 1
ATOM 2178 N N . LYS A 1 268 ? 8.194 -5.916 -10.022 1.00 68.38 268 LYS A N 1
ATOM 2179 C CA . LYS A 1 268 ? 7.950 -4.519 -10.407 1.00 68.38 268 LYS A CA 1
ATOM 2180 C C . LYS A 1 268 ? 8.488 -3.604 -9.311 1.00 68.38 268 LYS A C 1
ATOM 2182 O O . LYS A 1 268 ? 8.757 -4.047 -8.201 1.00 68.38 268 LYS A O 1
ATOM 2187 N N . LYS A 1 269 ? 8.682 -2.336 -9.665 1.00 71.94 269 LYS A N 1
ATOM 2188 C CA . LYS A 1 269 ? 9.089 -1.249 -8.767 1.00 71.94 269 LYS A CA 1
ATOM 2189 C C . LYS A 1 269 ? 8.324 0.018 -9.142 1.00 71.94 269 LYS A C 1
ATOM 2191 O O . LYS A 1 269 ? 8.861 0.959 -9.722 1.00 71.94 269 LYS A O 1
ATOM 2196 N N . TRP A 1 270 ? 7.015 -0.004 -8.935 1.00 77.56 270 TRP A N 1
ATOM 2197 C CA . TRP A 1 270 ? 6.151 1.156 -9.169 1.00 77.56 270 TRP A CA 1
ATOM 2198 C C . TRP A 1 270 ? 6.033 2.047 -7.939 1.00 77.56 270 TRP A C 1
ATOM 2200 O O . TRP A 1 270 ? 5.667 3.225 -8.038 1.00 77.56 270 TRP A O 1
ATOM 2210 N N . LEU A 1 271 ? 6.314 1.481 -6.775 1.00 82.75 271 LEU A N 1
ATOM 2211 C CA . LEU A 1 271 ? 6.249 2.145 -5.499 1.00 82.75 271 LEU A CA 1
ATOM 2212 C C . LEU A 1 271 ? 7.574 2.845 -5.196 1.00 82.75 271 LEU A C 1
ATOM 2214 O O . LEU A 1 271 ? 8.636 2.540 -5.731 1.00 82.75 271 LEU A O 1
ATOM 2218 N N . CYS A 1 272 ? 7.459 3.870 -4.364 1.00 86.31 272 CYS A N 1
ATOM 2219 C CA . CYS A 1 272 ? 8.586 4.619 -3.839 1.00 86.31 272 CYS A CA 1
ATOM 2220 C C . CYS A 1 272 ? 9.056 3.943 -2.551 1.00 86.31 272 CYS A C 1
ATOM 2222 O O . CYS A 1 272 ? 8.212 3.577 -1.731 1.00 86.31 272 CYS A O 1
ATOM 2224 N N . TYR A 1 273 ? 10.370 3.840 -2.372 1.00 87.94 273 TYR A N 1
ATOM 2225 C CA . TYR A 1 273 ? 11.008 3.235 -1.205 1.00 87.94 273 TYR A CA 1
ATOM 2226 C C . TYR A 1 273 ? 11.852 4.312 -0.524 1.00 87.94 273 TYR A C 1
ATOM 2228 O O . TYR A 1 273 ? 12.888 4.672 -1.078 1.00 87.94 273 TYR A O 1
ATOM 2236 N N . PRO A 1 274 ? 11.393 4.908 0.587 1.00 90.44 274 PRO A N 1
ATOM 2237 C CA . PRO A 1 274 ? 12.201 5.850 1.357 1.00 90.44 274 PRO A CA 1
ATOM 2238 C C . PRO A 1 274 ? 13.479 5.177 1.867 1.00 90.44 274 PRO A C 1
ATOM 2240 O O . PRO A 1 274 ? 13.439 3.999 2.225 1.00 90.44 274 PRO A O 1
ATOM 2243 N N . ASN A 1 275 ? 14.593 5.910 1.881 1.00 90.00 275 ASN A N 1
ATOM 2244 C CA . ASN A 1 275 ? 15.806 5.479 2.577 1.00 90.00 275 ASN A CA 1
ATOM 2245 C C . ASN A 1 275 ? 15.677 5.718 4.098 1.00 90.00 275 ASN A C 1
ATOM 2247 O O . ASN A 1 275 ? 14.816 6.478 4.546 1.00 90.00 275 ASN A O 1
ATOM 2251 N N . LYS A 1 276 ? 16.590 5.147 4.890 1.00 87.56 276 LYS A N 1
ATOM 2252 C CA . LYS A 1 276 ? 16.597 5.296 6.361 1.00 87.56 276 LYS A CA 1
ATOM 2253 C C . LYS A 1 276 ? 16.657 6.743 6.869 1.00 87.56 276 LYS A C 1
ATOM 2255 O O . LYS A 1 276 ? 16.133 7.046 7.935 1.00 87.56 276 LYS A O 1
ATOM 2260 N N . GLU A 1 277 ? 17.296 7.643 6.129 1.00 88.25 277 GLU A N 1
ATOM 2261 C CA . GLU A 1 277 ? 17.421 9.050 6.524 1.00 88.25 277 GLU A CA 1
ATOM 2262 C C . GLU A 1 277 ? 16.069 9.775 6.428 1.00 88.25 277 GLU A C 1
ATOM 2264 O O . GLU A 1 277 ? 15.632 10.433 7.371 1.00 88.25 277 GLU A O 1
ATOM 2269 N N . VAL A 1 278 ? 15.345 9.571 5.325 1.00 89.75 278 VAL A N 1
ATOM 2270 C CA . VAL A 1 278 ? 13.998 10.119 5.126 1.00 89.75 278 VAL A CA 1
ATOM 2271 C C . VAL A 1 278 ? 13.007 9.539 6.132 1.00 89.75 278 VAL A C 1
ATOM 2273 O O . VAL A 1 278 ? 12.115 10.252 6.593 1.00 89.75 278 VAL A O 1
ATOM 2276 N N . GLU A 1 279 ? 13.160 8.268 6.495 1.00 88.50 279 GLU A N 1
ATOM 2277 C CA . GLU A 1 279 ? 12.371 7.643 7.560 1.00 88.50 279 GLU A CA 1
ATOM 2278 C C . GLU A 1 279 ? 12.567 8.348 8.902 1.00 88.50 279 GLU A C 1
ATOM 2280 O O . GLU A 1 279 ? 11.575 8.664 9.560 1.00 88.50 279 GLU A O 1
ATOM 2285 N N . SER A 1 280 ? 13.819 8.643 9.277 1.00 88.69 280 SER A N 1
ATOM 2286 C CA . SER A 1 280 ? 14.130 9.385 10.506 1.00 88.69 280 SER A CA 1
ATOM 2287 C C . SER A 1 280 ? 13.445 10.744 10.508 1.00 88.69 280 SER A C 1
ATOM 2289 O O . SER A 1 280 ? 12.705 11.056 11.438 1.00 88.69 280 SER A O 1
ATOM 2291 N N . TYR A 1 281 ? 13.586 11.513 9.424 1.00 89.94 281 TYR A N 1
ATOM 2292 C CA . TYR A 1 281 ? 12.948 12.826 9.319 1.00 89.94 281 TYR A CA 1
ATOM 2293 C C . TYR A 1 281 ? 11.427 12.745 9.398 1.00 89.94 281 TYR A C 1
ATOM 2295 O O . TYR A 1 281 ? 10.788 13.563 10.059 1.00 89.94 281 TYR A O 1
ATOM 2303 N N . PHE A 1 282 ? 10.824 11.761 8.732 1.00 90.31 282 PHE A N 1
ATOM 2304 C CA . PHE A 1 282 ? 9.379 11.584 8.786 1.00 90.31 282 PHE A CA 1
ATOM 2305 C C . PHE A 1 282 ? 8.907 11.240 10.201 1.00 90.31 282 PHE A C 1
ATOM 2307 O O . PHE A 1 282 ? 7.906 11.792 10.660 1.00 90.31 282 PHE A O 1
ATOM 2314 N N . LYS A 1 283 ? 9.650 10.381 10.906 1.00 88.25 283 LYS A N 1
ATOM 2315 C CA . LYS A 1 283 ? 9.364 10.019 12.294 1.00 88.25 283 LYS A CA 1
ATOM 2316 C C . LYS A 1 283 ? 9.507 11.215 13.232 1.00 88.25 283 LYS A C 1
ATOM 2318 O O . LYS A 1 283 ? 8.600 11.467 14.011 1.00 88.25 283 LYS A O 1
ATOM 2323 N N . GLU A 1 284 ? 10.561 12.013 13.092 1.00 88.50 284 GLU A N 1
ATOM 2324 C CA . GLU A 1 284 ? 10.741 13.246 13.868 1.00 88.50 284 GLU A CA 1
ATOM 2325 C C . GLU A 1 284 ? 9.582 14.232 13.651 1.00 88.50 284 GLU A C 1
ATOM 2327 O O . GLU A 1 284 ? 9.055 14.802 14.607 1.00 88.50 284 GLU A O 1
ATOM 2332 N N . ILE A 1 285 ? 9.123 14.402 12.406 1.00 86.75 285 ILE A N 1
ATOM 2333 C CA . ILE A 1 285 ? 7.955 15.240 12.090 1.00 86.75 285 ILE A CA 1
ATOM 2334 C C . ILE A 1 285 ? 6.689 14.683 12.745 1.00 86.75 285 ILE A C 1
ATOM 2336 O O . ILE A 1 285 ? 5.898 15.445 13.314 1.00 86.75 285 ILE A O 1
ATOM 2340 N N . GLN A 1 286 ? 6.485 13.369 12.675 1.00 85.62 286 GLN A N 1
ATOM 2341 C CA . GLN A 1 286 ? 5.359 12.698 13.314 1.00 85.62 286 GLN A CA 1
ATOM 2342 C C . GLN A 1 286 ? 5.396 12.878 14.837 1.00 85.62 286 GLN A C 1
ATOM 2344 O O . GLN A 1 286 ? 4.369 13.217 15.426 1.00 85.62 286 GLN A O 1
ATOM 2349 N N . ASP A 1 287 ? 6.559 12.716 15.462 1.00 83.94 287 ASP A N 1
ATOM 2350 C CA . ASP A 1 287 ? 6.751 12.844 16.906 1.00 83.94 287 ASP A CA 1
ATOM 2351 C C . ASP A 1 287 ? 6.522 14.289 17.367 1.00 83.94 287 ASP A C 1
ATOM 2353 O O . ASP A 1 287 ? 5.799 14.519 18.338 1.00 83.94 287 ASP A O 1
ATOM 2357 N N . MET A 1 288 ? 7.034 15.281 16.629 1.00 82.12 288 MET A N 1
ATOM 2358 C CA . MET A 1 288 ? 6.752 16.700 16.886 1.00 82.12 288 MET A CA 1
ATOM 2359 C C . MET A 1 288 ? 5.258 17.010 16.782 1.00 82.12 288 MET A C 1
ATOM 2361 O O . MET A 1 288 ? 4.694 17.668 17.657 1.00 82.12 288 MET A O 1
ATOM 2365 N N . THR A 1 289 ? 4.608 16.510 15.730 1.00 76.56 289 THR A N 1
ATOM 2366 C CA . THR A 1 289 ? 3.170 16.700 15.501 1.00 76.56 289 THR A CA 1
ATOM 2367 C C . THR A 1 289 ? 2.359 16.081 16.637 1.00 76.56 289 THR A C 1
ATOM 2369 O O . THR A 1 289 ? 1.471 16.717 17.201 1.00 76.56 289 THR A O 1
ATOM 2372 N N . THR A 1 290 ? 2.714 14.860 17.027 1.00 75.69 290 THR A N 1
ATOM 2373 C CA . THR A 1 290 ? 2.070 14.115 18.111 1.00 75.69 290 THR A CA 1
ATOM 2374 C C . THR A 1 290 ? 2.272 14.818 19.455 1.00 75.69 290 THR A C 1
ATOM 2376 O O . THR A 1 290 ? 1.308 15.032 20.187 1.00 75.69 290 THR A O 1
ATOM 2379 N N . SER A 1 291 ? 3.494 15.268 19.757 1.00 73.81 291 SER A N 1
ATOM 2380 C CA . SER A 1 291 ? 3.815 16.037 20.967 1.00 73.81 291 SER A CA 1
ATOM 2381 C C . SER A 1 291 ? 3.036 17.351 21.042 1.00 73.81 291 SER A C 1
ATOM 2383 O O . SER A 1 291 ? 2.519 17.700 22.104 1.00 73.81 291 SER A O 1
ATOM 2385 N N . PHE A 1 292 ? 2.907 18.067 19.921 1.00 72.44 292 PHE A N 1
ATOM 2386 C CA . PHE A 1 292 ? 2.096 19.280 19.849 1.00 72.44 292 PHE A CA 1
ATOM 2387 C C . PHE A 1 292 ? 0.625 18.987 20.156 1.00 72.44 292 PHE A C 1
ATOM 2389 O O . PHE A 1 292 ? 0.034 19.674 20.988 1.00 72.44 292 PHE A O 1
ATOM 2396 N N . PHE A 1 293 ? 0.051 17.937 19.560 1.00 61.03 293 PHE A N 1
ATOM 2397 C CA . PHE A 1 293 ? -1.321 17.529 19.863 1.00 61.03 293 PHE A CA 1
ATOM 2398 C C . PHE A 1 293 ? -1.502 17.177 21.343 1.00 61.03 293 PHE A C 1
ATOM 2400 O O . PHE A 1 293 ? -2.453 17.663 21.953 1.00 61.03 293 PHE A O 1
ATOM 2407 N N . PHE A 1 294 ? -0.564 16.440 21.947 1.00 65.31 294 PHE A N 1
ATOM 2408 C CA . PHE A 1 294 ? -0.597 16.125 23.380 1.00 65.31 294 PHE A CA 1
ATOM 2409 C C . PHE A 1 294 ? -0.543 17.379 24.267 1.00 65.31 294 PHE A C 1
ATOM 2411 O O . PHE A 1 294 ? -1.363 17.528 25.178 1.00 65.31 294 PHE A O 1
ATOM 2418 N N . LYS A 1 295 ? 0.355 18.327 23.975 1.00 59.81 295 LYS A N 1
ATOM 2419 C CA . LYS A 1 295 ? 0.441 19.600 24.713 1.00 59.81 295 LYS A CA 1
ATOM 2420 C C . LYS A 1 295 ? -0.818 20.448 24.550 1.00 59.81 295 LYS A C 1
ATOM 2422 O O . LYS A 1 295 ? -1.318 20.991 25.526 1.00 59.81 295 LYS A O 1
ATOM 2427 N N . CYS A 1 296 ? -1.375 20.533 23.342 1.00 49.53 296 CYS A N 1
ATOM 2428 C CA . CYS A 1 296 ? -2.632 21.243 23.106 1.00 49.53 296 CYS A CA 1
ATOM 2429 C C . CYS A 1 296 ? -3.818 20.591 23.820 1.00 49.53 296 CYS A C 1
ATOM 2431 O O . CYS A 1 296 ? -4.715 21.307 24.265 1.00 49.53 296 CYS A O 1
ATOM 2433 N N . THR A 1 297 ? -3.835 19.262 23.952 1.00 52.31 297 THR A N 1
ATOM 2434 C CA . THR A 1 297 ? -4.842 18.595 24.780 1.00 52.31 297 THR A CA 1
ATOM 2435 C C . THR A 1 297 ? -4.658 18.935 26.255 1.00 52.31 297 THR A C 1
ATOM 2437 O O . THR A 1 297 ? -5.631 19.363 26.860 1.00 52.31 297 THR A O 1
ATOM 2440 N N . GLN A 1 298 ? -3.439 18.865 26.806 1.00 51.62 298 GLN A N 1
ATOM 2441 C CA . GLN A 1 298 ? -3.164 19.185 28.218 1.00 51.62 298 GLN A CA 1
ATOM 2442 C C . GLN A 1 298 ? -3.438 20.656 28.574 1.00 51.62 298 GLN A C 1
ATOM 2444 O O . GLN A 1 298 ? -4.144 20.925 29.541 1.00 51.62 298 GLN A O 1
ATOM 2449 N N . ASN A 1 299 ? -2.991 21.613 27.758 1.00 45.38 299 ASN A N 1
ATOM 2450 C CA . ASN A 1 299 ? -3.196 23.042 28.030 1.00 45.38 299 ASN A CA 1
ATOM 2451 C C . ASN A 1 299 ? -4.682 23.450 27.984 1.00 45.38 299 ASN A C 1
ATOM 2453 O O . ASN A 1 299 ? -5.098 24.344 28.716 1.00 45.38 299 ASN A O 1
ATOM 2457 N N . ARG A 1 300 ? -5.517 22.777 27.173 1.00 45.56 300 ARG A N 1
ATOM 2458 C CA . ARG A 1 300 ? -6.979 22.994 27.186 1.00 45.56 300 ARG A CA 1
ATOM 2459 C C . ARG A 1 300 ? -7.663 22.434 28.436 1.00 45.56 300 ARG A C 1
ATOM 2461 O O . ARG A 1 300 ? -8.782 22.859 28.728 1.00 45.56 300 ARG A O 1
ATOM 2468 N N . PHE A 1 301 ? -7.036 21.495 29.147 1.00 40.50 301 PHE A N 1
ATOM 2469 C CA . PHE A 1 301 ? -7.498 21.091 30.475 1.00 40.50 301 PHE A CA 1
ATOM 2470 C C . PHE A 1 301 ? -7.129 22.162 31.506 1.00 40.50 301 PHE A C 1
ATOM 2472 O O . PHE A 1 301 ? -8.012 22.600 32.233 1.00 40.50 301 PHE A O 1
ATOM 2479 N N . GLU A 1 302 ? -5.898 22.685 31.498 1.00 39.59 302 GLU A N 1
ATOM 2480 C CA . GLU A 1 302 ? -5.451 23.715 32.455 1.00 39.59 302 GLU A CA 1
ATOM 2481 C C . GLU A 1 302 ? -6.190 25.063 32.318 1.00 39.59 302 GLU A C 1
ATOM 2483 O O . GLU A 1 302 ? -6.580 25.654 33.325 1.00 39.59 302 GLU A O 1
ATOM 2488 N N . GLU A 1 303 ? -6.494 25.532 31.101 1.00 37.56 303 GLU A N 1
ATOM 2489 C CA . GLU A 1 303 ? -7.254 26.784 30.909 1.00 37.56 303 GLU A CA 1
ATOM 2490 C C . GLU A 1 303 ? -8.694 26.714 31.456 1.00 37.56 303 GLU A C 1
ATOM 2492 O O . GLU A 1 303 ? -9.246 27.735 31.874 1.00 37.56 303 GLU A O 1
ATOM 2497 N N . LYS A 1 304 ? -9.304 25.520 31.531 1.00 38.53 304 LYS A N 1
ATOM 2498 C CA . LYS A 1 304 ? -10.622 25.346 32.170 1.00 38.53 304 LYS A CA 1
ATOM 2499 C C . LYS A 1 304 ? -10.562 25.449 33.696 1.00 38.53 304 LYS A C 1
ATOM 2501 O O . LYS A 1 304 ? -11.570 25.808 34.300 1.00 38.53 304 LYS A O 1
ATOM 2506 N N . TYR A 1 305 ? -9.405 25.215 34.316 1.00 38.78 305 TYR A N 1
ATOM 2507 C CA . TYR A 1 305 ? -9.227 25.353 35.764 1.00 38.78 305 TYR A CA 1
ATOM 2508 C C . TYR A 1 305 ? -9.057 26.806 36.224 1.00 38.78 305 TYR A C 1
ATOM 2510 O O . TYR A 1 305 ? -9.438 27.130 37.347 1.00 38.78 305 TYR A O 1
ATOM 2518 N N . CYS A 1 306 ? -8.590 27.715 35.361 1.00 34.22 306 CYS A N 1
ATOM 2519 C CA . CYS A 1 306 ? -8.499 29.141 35.705 1.00 34.22 306 CYS A CA 1
ATOM 2520 C C . CYS A 1 306 ? -9.842 29.892 35.655 1.00 34.22 306 CYS A C 1
ATOM 2522 O O . CYS A 1 306 ? -9.952 30.958 36.257 1.00 34.22 306 CYS A O 1
ATOM 2524 N N . PHE A 1 307 ? -10.875 29.361 34.990 1.00 33.53 307 PHE A N 1
ATOM 2525 C CA . PHE A 1 307 ? -12.185 30.028 34.900 1.00 33.53 307 PHE A CA 1
ATOM 2526 C C . PHE A 1 307 ? -13.183 29.641 36.004 1.00 33.53 307 PHE A C 1
ATOM 2528 O O . PHE A 1 307 ? -14.217 30.294 36.129 1.00 33.53 307 PHE A O 1
ATOM 2535 N N . VAL A 1 308 ? -12.888 28.629 36.832 1.00 38.31 308 VAL A N 1
ATOM 2536 C CA . VAL A 1 308 ? -13.804 28.171 37.901 1.00 38.31 308 VAL A CA 1
ATOM 2537 C C . VAL A 1 308 ? -13.429 28.723 39.288 1.00 38.31 308 VAL A C 1
ATOM 2539 O O . VAL A 1 308 ? -14.255 28.716 40.193 1.00 38.31 308 VAL A O 1
ATOM 2542 N N . SER A 1 309 ? -12.237 29.299 39.474 1.00 38.41 309 SER A N 1
ATOM 2543 C CA . SER A 1 309 ? -11.788 29.817 40.781 1.00 38.41 309 SER A CA 1
ATOM 2544 C C . SER A 1 309 ? -11.994 31.324 40.990 1.00 38.41 309 SER A C 1
ATOM 2546 O O . SER A 1 309 ? -11.341 31.915 41.846 1.00 38.41 309 SER A O 1
ATOM 2548 N N . GLY A 1 310 ? -12.863 31.974 40.212 1.00 37.19 310 GLY A N 1
ATOM 2549 C CA . GLY A 1 310 ? -12.915 33.436 40.158 1.00 37.19 310 GLY A CA 1
ATOM 2550 C C . GLY A 1 310 ? -14.295 34.074 40.212 1.00 37.19 310 GLY A C 1
ATOM 2551 O O . GLY A 1 310 ? -14.436 35.093 39.566 1.00 37.19 310 GLY A O 1
ATOM 2552 N N . HIS A 1 311 ? -15.291 33.520 40.913 1.00 37.06 311 HIS A N 1
ATOM 2553 C CA . HIS A 1 311 ? -16.503 34.254 41.337 1.00 37.06 311 HIS A CA 1
ATOM 2554 C C . HIS A 1 311 ? -17.059 33.641 42.634 1.00 37.06 311 HIS A C 1
ATOM 2556 O O . HIS A 1 311 ? -18.016 32.873 42.627 1.00 37.06 311 HIS A O 1
ATOM 2562 N N . ALA A 1 312 ? -16.418 33.973 43.754 1.00 36.03 312 ALA A N 1
ATOM 2563 C CA . ALA A 1 312 ? -16.993 33.855 45.090 1.00 36.03 312 ALA A CA 1
ATOM 2564 C C . ALA A 1 312 ? -16.368 34.925 46.000 1.00 36.03 312 ALA A C 1
ATOM 2566 O O . ALA A 1 312 ? -15.486 34.629 46.803 1.00 36.03 312 ALA A O 1
ATOM 2567 N N . MET A 1 313 ? -16.810 36.170 45.818 1.00 33.75 313 MET A N 1
ATOM 2568 C CA . MET A 1 313 ? -17.005 37.177 46.868 1.00 33.75 313 MET A CA 1
ATOM 2569 C C . MET A 1 313 ? -18.190 38.046 46.465 1.00 33.75 313 MET A C 1
ATOM 2571 O O . MET A 1 313 ? -18.259 38.399 45.266 1.00 33.75 313 MET A O 1
#

Secondary structure (DSSP, 8-state):
-PPPBTT--TTTTSS--EEEPPPTTT-HHHHHHHHHHHTTTTTTS-HHHHHHH-EEEGGGS-GGGB-TTSPBPTT----SSPPP---HHHHHHHHHHHHHHHHHHHHHHHH------GGGSSSHHHHHHHHHHHHHHHH-SS--HHHHHHHHHHHHHHHHH----TT-SS----PPPSS-HHHHHS------------TT---HHHHS-S---TTHHHHHHHHHHHHHHHHHHHHTSTT-HHHHHHHB--STT-GGGHHHHTTSPTT---S--B-HHHHHHHHHHHHHHHHHHHHHHHHHHHHHHHTTSS---

Radius of gyration: 28.96 Å; chains: 1; bounding box: 67×64×88 Å

Organism: NCBI:txid405034